Protein AF-Q68CL5-1-F1 (afdb_monomer)

Nearest PDB structures (foldseek):
  4bbk-assembly1_A  TM=2.703E-01  e=3.578E+00  Mus musculus
  7lbm-assembly1_z  TM=4.357E-01  e=8.482E+00  Homo sapiens
  4f7h-assembly1_A  TM=2.436E-01  e=2.974E+00  Homo sapiens

Structure (mmCIF, N/CA/C/O backbone):
data_AF-Q68CL5-1-F1
#
_entry.id   AF-Q68CL5-1-F1
#
loop_
_atom_site.group_PDB
_atom_site.id
_atom_site.type_symbol
_atom_site.label_atom_id
_atom_site.label_alt_id
_atom_site.label_comp_id
_atom_site.label_asym_id
_atom_site.label_entity_id
_atom_site.label_seq_id
_atom_site.pdbx_PDB_ins_code
_atom_site.Cartn_x
_atom_site.Cartn_y
_atom_site.Cartn_z
_atom_site.occupancy
_atom_site.B_iso_or_equiv
_atom_site.auth_seq_id
_atom_site.auth_comp_id
_atom_site.auth_asym_id
_atom_site.auth_atom_id
_atom_site.pdbx_PDB_model_num
ATOM 1 N N . MET A 1 1 ? -7.973 28.795 -43.820 1.00 38.97 1 MET A N 1
ATOM 2 C CA . MET A 1 1 ? -7.456 27.816 -44.788 1.00 38.97 1 MET A CA 1
ATOM 3 C C . MET A 1 1 ? -7.014 26.649 -43.927 1.00 38.97 1 MET A C 1
ATOM 5 O O . MET A 1 1 ? -5.960 26.734 -43.318 1.00 38.97 1 MET A O 1
ATOM 9 N N . GLU A 1 2 ? -7.985 25.859 -43.457 1.00 31.27 2 GLU A N 1
ATOM 10 C CA . GLU A 1 2 ? -8.413 24.623 -44.151 1.00 31.27 2 GLU A CA 1
ATOM 11 C C . GLU A 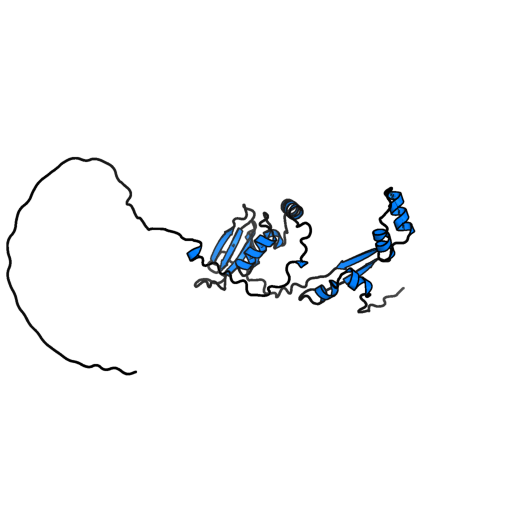1 2 ? -7.190 23.699 -44.201 1.00 31.27 2 GLU A C 1
ATOM 13 O O . GLU A 1 2 ? -6.219 24.010 -44.874 1.00 31.27 2 GLU A O 1
ATOM 18 N N . GLU A 1 3 ? -7.093 22.690 -43.340 1.00 38.34 3 GLU A N 1
ATOM 19 C CA . GLU A 1 3 ? -7.752 21.413 -43.606 1.00 38.34 3 GLU A CA 1
ATOM 20 C C . GLU A 1 3 ? -7.882 20.572 -42.321 1.00 38.34 3 GLU A C 1
ATOM 22 O O . GLU A 1 3 ? -6.905 20.255 -41.644 1.00 38.34 3 GLU A O 1
ATOM 27 N N . GLU A 1 4 ? -9.131 20.245 -41.998 1.00 31.45 4 GLU A N 1
ATOM 28 C CA . GLU A 1 4 ? -9.571 19.137 -41.151 1.00 31.45 4 GLU A CA 1
ATOM 29 C C . GLU A 1 4 ? -9.490 17.867 -42.011 1.00 31.45 4 GLU A C 1
ATOM 31 O O . GLU A 1 4 ? -10.129 17.836 -43.063 1.00 31.45 4 GLU A O 1
ATOM 36 N N . ALA A 1 5 ? -8.729 16.843 -41.610 1.00 35.88 5 ALA A N 1
ATOM 37 C CA . ALA A 1 5 ? -8.893 15.499 -42.166 1.00 35.88 5 ALA A CA 1
ATOM 38 C C . ALA A 1 5 ? -8.237 14.399 -41.309 1.00 35.88 5 ALA A C 1
ATOM 40 O O . ALA A 1 5 ? -7.029 14.172 -41.344 1.00 35.88 5 ALA A O 1
ATOM 41 N N . SER A 1 6 ? -9.110 13.597 -40.695 1.00 33.50 6 SER A N 1
ATOM 42 C CA . SER A 1 6 ? -9.029 12.128 -40.605 1.00 33.50 6 SER A CA 1
ATOM 43 C C . SER A 1 6 ? -8.166 11.460 -39.510 1.00 33.50 6 SER A C 1
ATOM 45 O O . SER A 1 6 ? -6.975 11.216 -39.658 1.00 33.50 6 SER A O 1
ATOM 47 N N . SER A 1 7 ? -8.843 10.979 -38.456 1.00 34.09 7 SER A N 1
ATOM 48 C CA . SER A 1 7 ? -8.666 9.576 -38.006 1.00 34.09 7 SER A CA 1
ATOM 49 C C . SER A 1 7 ? -9.160 8.646 -39.131 1.00 34.09 7 SER A C 1
ATOM 51 O O . SER A 1 7 ? -10.105 9.067 -39.805 1.00 34.09 7 SER A O 1
ATOM 53 N N . PRO A 1 8 ? -8.635 7.417 -39.371 1.00 36.00 8 PRO A N 1
ATOM 54 C CA . PRO A 1 8 ? -8.528 6.335 -38.372 1.00 36.00 8 PRO A CA 1
ATOM 55 C C . PRO A 1 8 ? -7.368 5.320 -38.606 1.00 36.00 8 PRO A C 1
ATOM 57 O O . PRO A 1 8 ? -6.634 5.397 -39.584 1.00 36.00 8 PRO A O 1
ATOM 60 N N . GLY A 1 9 ? -7.226 4.310 -37.738 1.00 31.66 9 GLY A N 1
ATOM 61 C CA . GLY A 1 9 ? -6.371 3.133 -37.993 1.00 31.66 9 GLY A CA 1
ATOM 62 C C . GLY A 1 9 ? -5.826 2.527 -36.701 1.00 31.66 9 GLY A C 1
ATOM 63 O O . GLY A 1 9 ? -4.726 2.846 -36.278 1.00 31.66 9 GLY A O 1
ATOM 64 N N . LEU A 1 10 ? -6.635 1.814 -35.919 1.00 32.47 10 LEU A N 1
ATOM 65 C CA . LEU A 1 10 ? -6.815 0.362 -36.048 1.00 32.47 10 LEU A CA 1
ATOM 66 C C . LEU A 1 10 ? -5.482 -0.406 -36.188 1.00 32.47 10 LEU A C 1
ATOM 68 O O . LEU A 1 10 ? -4.896 -0.463 -37.262 1.00 32.47 10 LEU A O 1
ATOM 72 N N . GLY A 1 11 ? -5.066 -1.040 -35.089 1.00 31.02 11 GLY A N 1
ATOM 73 C CA . GLY A 1 11 ? -4.387 -2.337 -35.085 1.00 31.02 11 GLY A CA 1
ATOM 74 C C . GLY A 1 11 ? -3.104 -2.470 -35.902 1.00 31.02 11 GLY A C 1
ATOM 75 O O . GLY A 1 11 ? -3.115 -3.044 -36.985 1.00 31.02 11 GLY A O 1
ATOM 76 N N . CYS A 1 12 ? -1.971 -2.075 -35.328 1.00 35.47 12 CYS A N 1
ATOM 77 C CA . CYS A 1 12 ? -0.697 -2.713 -35.658 1.00 35.47 12 CYS A CA 1
ATOM 78 C C . CYS A 1 12 ? 0.276 -2.540 -34.487 1.00 35.47 12 CYS A C 1
ATOM 80 O O . CYS A 1 12 ? 1.209 -1.739 -34.550 1.00 35.47 12 CYS A O 1
ATOM 82 N N . SER A 1 13 ? 0.049 -3.265 -33.386 1.00 49.34 13 SER A N 1
ATOM 83 C CA . SER A 1 13 ? 1.115 -3.500 -32.411 1.00 49.34 13 SER A CA 1
ATOM 84 C C . SER A 1 13 ? 2.229 -4.243 -33.147 1.00 49.34 13 SER A C 1
ATOM 86 O O . SER A 1 13 ? 2.117 -5.421 -33.489 1.00 49.34 13 SER A O 1
ATOM 88 N N . LYS A 1 14 ? 3.299 -3.518 -33.489 1.00 60.81 14 LYS A N 1
ATOM 89 C CA . LYS A 1 14 ? 4.432 -4.096 -34.207 1.00 60.81 14 LYS A CA 1
ATOM 90 C C . LYS A 1 14 ? 5.001 -5.239 -33.357 1.00 60.81 14 LYS A C 1
ATOM 92 O O . LYS A 1 14 ? 5.215 -5.059 -32.155 1.00 60.81 14 LYS A O 1
ATOM 97 N N . PRO A 1 15 ? 5.317 -6.399 -33.955 1.00 65.50 15 PRO A N 1
ATOM 98 C CA . PRO A 1 15 ? 5.642 -7.638 -33.235 1.00 65.50 15 PRO A CA 1
ATOM 99 C C . PRO A 1 15 ? 6.845 -7.520 -32.289 1.00 65.50 15 PRO A C 1
ATOM 101 O O . PRO A 1 15 ? 7.030 -8.353 -31.405 1.00 65.50 15 PRO A O 1
ATOM 104 N N . HIS A 1 16 ? 7.686 -6.500 -32.4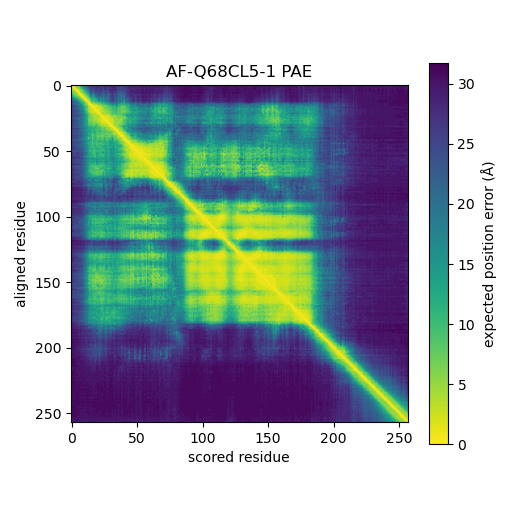66 1.00 70.81 16 HIS A N 1
ATOM 105 C CA . HIS A 1 16 ? 8.802 -6.230 -31.571 1.00 70.81 16 HIS A CA 1
ATOM 106 C C . HIS A 1 16 ? 8.347 -5.723 -30.196 1.00 70.81 16 HIS A C 1
ATOM 108 O O . HIS A 1 16 ? 8.869 -6.164 -29.175 1.00 70.81 16 HIS A O 1
ATOM 114 N N . LEU A 1 17 ? 7.350 -4.838 -30.152 1.00 73.19 17 LEU A N 1
ATOM 115 C CA . LEU A 1 17 ? 6.882 -4.250 -28.903 1.00 73.19 17 LEU A CA 1
ATOM 116 C C . LEU A 1 17 ? 6.108 -5.264 -28.060 1.00 73.19 17 LEU A C 1
ATOM 118 O O . LEU A 1 17 ? 6.271 -5.298 -26.845 1.00 73.19 17 LEU A O 1
ATOM 122 N N . GLU A 1 18 ? 5.332 -6.145 -28.692 1.00 74.44 18 GLU A N 1
ATOM 123 C CA . GLU A 1 18 ? 4.670 -7.246 -27.981 1.00 74.44 18 GLU A CA 1
ATOM 124 C C . GLU A 1 18 ? 5.691 -8.179 -27.317 1.00 74.44 18 GLU A C 1
ATOM 126 O O . GLU A 1 18 ? 5.481 -8.617 -26.187 1.00 74.44 18 GLU A O 1
ATOM 131 N N . LYS A 1 19 ? 6.831 -8.427 -27.978 1.00 79.81 19 LYS A N 1
ATOM 132 C CA . LYS A 1 19 ? 7.944 -9.189 -27.394 1.00 79.81 19 LYS A CA 1
ATOM 133 C C . LYS A 1 19 ? 8.625 -8.434 -26.254 1.00 79.81 19 LYS A C 1
ATOM 135 O O . LYS A 1 19 ? 8.884 -9.036 -25.220 1.00 79.81 19 LYS A O 1
ATOM 140 N N . LEU A 1 20 ? 8.887 -7.134 -26.420 1.00 79.62 20 LEU A N 1
ATOM 141 C CA . LEU A 1 20 ? 9.491 -6.298 -25.373 1.00 79.62 20 LEU A CA 1
ATOM 142 C C . LEU A 1 20 ? 8.609 -6.193 -24.128 1.00 79.62 20 LEU A C 1
ATOM 144 O O . LEU A 1 20 ? 9.102 -6.228 -23.007 1.00 79.62 20 LEU A O 1
ATOM 148 N N . THR A 1 21 ? 7.305 -6.043 -24.334 1.00 83.25 21 THR A N 1
ATOM 149 C CA . THR A 1 21 ? 6.324 -5.860 -23.262 1.00 83.25 21 THR A CA 1
ATOM 150 C C . THR A 1 21 ? 5.760 -7.177 -22.733 1.00 83.25 21 THR A C 1
ATOM 152 O O . THR A 1 21 ? 4.881 -7.157 -21.874 1.00 83.25 21 THR A O 1
ATOM 155 N N . LEU A 1 22 ? 6.251 -8.317 -23.236 1.00 84.25 22 LEU A N 1
ATOM 156 C CA . LEU A 1 22 ? 5.801 -9.664 -22.871 1.00 84.25 22 LEU A CA 1
ATOM 157 C C . LEU A 1 22 ? 4.271 -9.834 -22.960 1.00 84.25 22 LEU A C 1
ATOM 159 O O . LEU A 1 22 ? 3.668 -10.558 -22.173 1.00 84.25 22 LEU A O 1
ATOM 163 N N . GLY A 1 23 ? 3.635 -9.151 -23.916 1.00 83.69 23 GLY A N 1
ATOM 164 C CA . GLY A 1 23 ? 2.189 -9.217 -24.134 1.00 83.69 23 GLY A CA 1
ATOM 165 C C . GLY A 1 23 ? 1.328 -8.480 -23.102 1.00 83.69 23 GLY A C 1
ATOM 166 O O . GLY A 1 23 ? 0.120 -8.713 -23.082 1.00 83.69 23 GLY A O 1
ATOM 167 N N . ILE A 1 24 ? 1.892 -7.578 -22.282 1.00 86.06 24 ILE A N 1
ATOM 168 C CA . ILE A 1 24 ? 1.131 -6.802 -21.277 1.00 86.06 24 ILE A CA 1
ATOM 169 C C . ILE A 1 24 ? -0.098 -6.104 -21.873 1.00 86.06 24 ILE A C 1
ATOM 171 O O . ILE A 1 24 ? -1.124 -5.971 -21.218 1.00 86.06 24 ILE A O 1
ATOM 175 N N . THR A 1 25 ? -0.008 -5.697 -23.136 1.00 84.81 25 THR A N 1
ATOM 176 C CA . THR A 1 25 ? -1.062 -5.009 -23.882 1.00 84.81 25 THR A CA 1
ATOM 177 C C . THR A 1 25 ? -2.288 -5.886 -24.023 1.00 84.81 25 THR A C 1
ATOM 179 O O . THR A 1 25 ? -3.386 -5.465 -23.690 1.00 84.81 25 THR A O 1
ATOM 182 N N . ARG A 1 26 ? -2.075 -7.148 -24.400 1.00 84.75 26 ARG A N 1
ATOM 183 C CA . ARG A 1 26 ? -3.128 -8.150 -24.545 1.00 84.75 26 ARG A CA 1
ATOM 184 C C . ARG A 1 26 ? -3.760 -8.470 -23.197 1.00 84.75 26 ARG A C 1
ATOM 186 O O . ARG A 1 26 ? -4.972 -8.622 -23.119 1.00 84.75 26 ARG A O 1
ATOM 193 N N . ILE A 1 27 ? -2.951 -8.529 -22.135 1.00 86.94 27 ILE A N 1
ATOM 194 C CA . ILE A 1 27 ? -3.446 -8.743 -20.767 1.00 86.94 27 ILE A CA 1
ATOM 195 C C . ILE A 1 27 ? -4.360 -7.580 -20.355 1.00 86.94 27 ILE A C 1
ATOM 197 O O . ILE A 1 27 ? -5.478 -7.815 -19.896 1.00 86.94 27 ILE A O 1
ATOM 201 N N . LEU A 1 28 ? -3.925 -6.336 -20.575 1.00 86.50 28 LEU A N 1
ATOM 202 C CA . LEU A 1 28 ? -4.712 -5.139 -20.268 1.00 86.50 28 LEU A CA 1
ATOM 203 C C . LEU A 1 28 ? -5.999 -5.075 -21.096 1.00 86.50 28 LEU A C 1
ATOM 205 O O . LEU A 1 28 ? -7.065 -4.898 -20.527 1.00 86.50 28 LEU A O 1
ATOM 209 N N . GLU A 1 29 ? -5.923 -5.289 -22.407 1.00 86.19 29 GLU A N 1
ATOM 210 C CA . GLU A 1 29 ? -7.089 -5.292 -23.302 1.00 86.19 29 GLU A CA 1
ATOM 211 C C . GLU A 1 29 ? -8.084 -6.417 -22.980 1.00 86.19 29 GLU A C 1
ATOM 213 O O . GLU A 1 29 ? -9.283 -6.260 -23.195 1.00 86.19 29 GLU A O 1
ATOM 218 N N . SER A 1 30 ? -7.609 -7.545 -22.437 1.00 87.31 30 SER A N 1
ATOM 219 C CA . SER A 1 30 ? -8.469 -8.645 -21.980 1.00 87.31 30 SER A CA 1
ATOM 220 C C . SER A 1 30 ? -9.100 -8.416 -20.601 1.00 87.31 30 SER A C 1
ATOM 222 O O . SER A 1 30 ? -10.012 -9.148 -20.216 1.00 87.31 30 SER A O 1
ATOM 224 N N . SER A 1 31 ? -8.621 -7.426 -19.842 1.00 85.19 31 SER A N 1
ATOM 225 C CA . SER A 1 31 ? -9.058 -7.186 -18.465 1.00 85.19 31 SER A CA 1
ATOM 226 C C . SER A 1 31 ? -10.394 -6.425 -18.433 1.00 85.19 31 SER A C 1
ATOM 228 O O . SER A 1 31 ? -10.485 -5.333 -18.999 1.00 85.19 31 SER A O 1
ATOM 230 N N . PRO A 1 32 ? -11.434 -6.932 -17.740 1.00 82.56 32 PRO A N 1
ATOM 231 C CA . PRO A 1 32 ? -12.712 -6.233 -17.610 1.00 82.56 32 PRO A CA 1
ATOM 232 C C . PRO A 1 32 ? -12.548 -4.822 -17.029 1.00 82.56 32 PRO A C 1
ATOM 234 O O . PRO A 1 32 ? -11.841 -4.625 -16.042 1.00 82.56 32 PRO A O 1
ATOM 237 N N . GLY A 1 33 ? -13.203 -3.836 -17.644 1.00 79.75 33 GLY A N 1
ATOM 238 C CA . GLY A 1 33 ? -13.155 -2.431 -17.228 1.00 79.75 33 GLY A CA 1
ATOM 239 C C . GLY A 1 33 ? -11.933 -1.657 -17.727 1.00 79.75 33 GLY A C 1
ATOM 240 O O . GL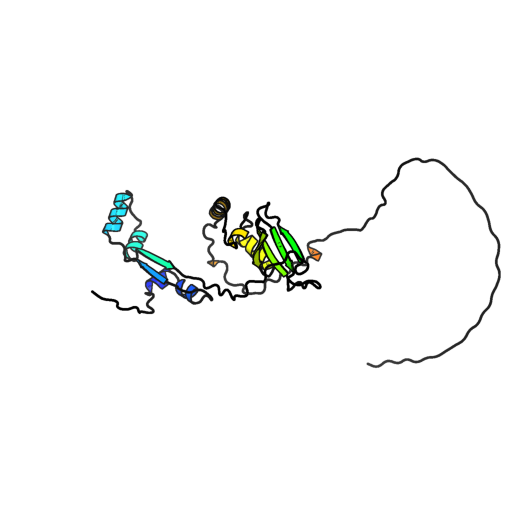Y A 1 33 ? -11.962 -0.432 -17.713 1.00 79.75 33 GLY A O 1
ATOM 241 N N . VAL A 1 34 ? -10.875 -2.304 -18.222 1.00 85.50 34 VAL A N 1
ATOM 242 C CA . VAL A 1 34 ? -9.764 -1.577 -18.849 1.00 85.50 34 VAL A CA 1
ATOM 243 C C . VAL A 1 34 ? -10.210 -1.046 -20.216 1.00 85.50 34 VAL A C 1
ATOM 245 O O . VAL A 1 34 ? -10.811 -1.746 -21.023 1.00 85.50 34 VAL A O 1
ATOM 248 N N . THR A 1 35 ? -9.937 0.228 -20.465 1.00 85.38 35 THR A N 1
ATOM 249 C CA . THR A 1 35 ? -10.296 0.981 -21.671 1.00 85.38 35 THR A CA 1
ATOM 250 C C . THR A 1 35 ? -9.120 1.869 -22.073 1.00 85.38 35 THR A C 1
ATOM 252 O O . THR A 1 35 ? -8.178 2.039 -21.302 1.00 85.38 35 THR A O 1
ATOM 255 N N . GLU A 1 36 ? -9.144 2.428 -23.285 1.00 87.06 36 GLU A N 1
ATOM 256 C CA . GLU A 1 36 ? -8.138 3.404 -23.744 1.00 87.06 36 GLU A CA 1
ATOM 257 C C . GLU A 1 36 ? -6.683 2.916 -23.613 1.00 87.06 36 GLU A C 1
ATOM 259 O O . GLU A 1 36 ? -5.788 3.679 -23.253 1.00 87.06 36 GLU A O 1
ATOM 264 N N . VAL A 1 37 ? -6.429 1.632 -23.892 1.00 88.38 37 VAL A N 1
ATOM 265 C CA . VAL A 1 37 ? -5.059 1.111 -23.937 1.00 88.38 37 VAL A CA 1
ATOM 266 C C . VAL A 1 37 ? -4.359 1.723 -25.147 1.00 88.38 37 VAL A C 1
ATOM 268 O O . VAL A 1 37 ? -4.675 1.413 -26.294 1.00 88.38 37 VAL A O 1
ATOM 271 N N . THR A 1 38 ? -3.409 2.616 -24.897 1.00 88.19 38 THR A N 1
ATOM 272 C CA . THR A 1 38 ? -2.641 3.292 -25.942 1.00 88.19 38 THR A CA 1
ATOM 273 C C . THR A 1 38 ? -1.159 3.127 -25.689 1.00 88.19 38 THR A C 1
ATOM 275 O O . THR A 1 38 ? -0.683 3.339 -24.571 1.00 88.19 38 THR A O 1
ATOM 278 N N . ILE A 1 39 ? -0.414 2.813 -26.747 1.00 86.56 39 ILE A N 1
ATOM 279 C CA . ILE A 1 39 ? 1.042 2.784 -26.696 1.00 86.56 39 ILE A CA 1
ATOM 280 C C . ILE A 1 39 ? 1.629 3.672 -27.773 1.00 86.56 39 ILE A C 1
ATOM 282 O O . ILE A 1 39 ? 1.338 3.528 -28.957 1.00 86.56 39 ILE A O 1
ATOM 286 N N . ILE A 1 40 ? 2.504 4.565 -27.337 1.00 87.25 40 ILE A N 1
ATOM 287 C CA . ILE A 1 40 ? 3.231 5.500 -28.174 1.00 87.25 40 ILE A CA 1
ATOM 288 C C . ILE A 1 40 ? 4.691 5.054 -28.190 1.00 87.25 40 ILE A C 1
ATOM 290 O O . ILE A 1 40 ? 5.435 5.252 -27.225 1.00 87.25 40 ILE A O 1
ATOM 294 N N . GLU A 1 41 ? 5.101 4.421 -29.285 1.00 84.50 41 GLU A N 1
ATOM 295 C CA . GLU A 1 41 ? 6.505 4.104 -29.550 1.00 84.50 41 GLU A CA 1
ATOM 296 C C . GLU A 1 41 ? 7.295 5.401 -29.762 1.00 84.50 41 GLU A C 1
ATOM 298 O O . GLU A 1 41 ? 6.858 6.295 -30.490 1.00 84.50 41 GLU A O 1
ATOM 303 N N . LYS A 1 42 ? 8.480 5.507 -29.152 1.00 88.44 42 LYS A N 1
ATOM 304 C CA . LYS A 1 42 ? 9.410 6.595 -29.462 1.00 88.44 42 LYS A CA 1
ATOM 305 C C . LYS A 1 42 ? 10.363 6.144 -30.570 1.00 88.44 42 LYS A C 1
ATOM 307 O O . LYS A 1 42 ? 10.831 5.002 -30.524 1.00 88.44 42 LYS A O 1
ATOM 312 N N . PRO A 1 43 ? 10.689 7.016 -31.542 1.00 87.94 43 PRO A N 1
ATOM 313 C CA . PRO A 1 43 ? 11.643 6.676 -32.590 1.00 87.94 43 PRO A CA 1
ATOM 314 C C . PRO A 1 43 ? 12.997 6.292 -31.974 1.00 87.94 43 PRO A C 1
ATOM 316 O O . PRO A 1 43 ? 13.332 6.804 -30.900 1.00 87.94 43 PRO A O 1
ATOM 319 N N . PRO A 1 44 ? 13.776 5.406 -32.617 1.00 91.81 44 PRO A N 1
ATOM 320 C CA . PRO A 1 44 ? 15.100 5.044 -32.132 1.00 91.81 44 PRO A CA 1
ATOM 321 C C . PRO A 1 44 ? 15.986 6.275 -31.919 1.00 91.81 44 PRO A C 1
ATOM 323 O O . PRO A 1 44 ? 15.889 7.261 -32.651 1.00 91.81 44 PRO A O 1
ATOM 326 N N . ALA A 1 45 ? 16.846 6.230 -30.906 1.00 92.06 45 ALA A N 1
ATOM 327 C CA . ALA A 1 45 ? 17.792 7.302 -30.652 1.00 92.06 45 ALA A CA 1
ATOM 328 C C . ALA A 1 45 ? 18.828 7.364 -31.781 1.00 92.06 45 ALA A C 1
ATOM 330 O O . ALA A 1 45 ? 19.401 6.349 -32.175 1.00 92.06 45 ALA A O 1
ATOM 331 N N . GLU A 1 46 ? 19.115 8.566 -32.273 1.00 94.25 46 GLU A N 1
ATOM 332 C CA . GLU A 1 46 ? 20.207 8.753 -33.221 1.00 94.25 46 GLU A CA 1
ATOM 333 C C . GLU A 1 46 ? 21.561 8.533 -32.534 1.00 94.25 46 GLU A C 1
ATOM 335 O O . GLU A 1 46 ? 21.747 8.865 -31.361 1.00 94.25 46 GLU A O 1
ATOM 340 N N . ARG A 1 47 ? 22.548 8.012 -33.274 1.00 93.94 47 ARG A N 1
ATOM 341 C CA . ARG A 1 47 ? 23.889 7.716 -32.730 1.00 93.94 47 ARG A CA 1
ATOM 342 C C . ARG A 1 47 ? 24.515 8.930 -32.045 1.00 93.94 47 ARG A C 1
ATOM 344 O O . ARG A 1 47 ? 25.112 8.792 -30.982 1.00 93.94 47 ARG A O 1
ATOM 351 N N . HIS A 1 48 ? 24.324 10.120 -32.613 1.00 95.31 48 HIS A N 1
ATOM 352 C CA . HIS A 1 48 ? 24.859 11.351 -32.044 1.00 95.31 48 HIS A CA 1
ATOM 353 C C . HIS A 1 48 ? 24.213 11.710 -30.696 1.00 95.31 48 HIS A C 1
ATOM 355 O O . HIS A 1 48 ? 24.867 12.350 -29.878 1.00 95.31 48 HIS A O 1
ATOM 361 N N . MET A 1 49 ? 22.958 11.315 -30.439 1.00 94.62 49 MET A N 1
ATOM 362 C CA . MET A 1 49 ? 22.278 11.570 -29.162 1.00 94.62 49 MET A CA 1
ATOM 363 C C . MET A 1 49 ? 22.921 10.755 -28.045 1.00 94.62 49 MET A C 1
ATOM 365 O O . MET A 1 49 ? 23.159 11.279 -26.958 1.00 94.62 49 MET A O 1
ATOM 369 N N . ILE A 1 50 ? 23.264 9.500 -28.345 1.00 93.88 50 ILE A N 1
ATOM 370 C CA . ILE A 1 50 ? 24.003 8.620 -27.438 1.00 93.88 50 ILE A CA 1
ATOM 371 C C . ILE A 1 50 ? 25.398 9.195 -27.185 1.00 93.88 50 ILE A C 1
ATOM 373 O O . ILE A 1 50 ? 25.753 9.418 -26.032 1.00 93.88 50 ILE A O 1
ATOM 377 N N . SER A 1 51 ? 26.149 9.541 -28.237 1.00 94.00 51 SER A N 1
ATOM 378 C CA . SER A 1 51 ? 27.488 10.133 -28.084 1.00 94.00 51 SER A CA 1
ATOM 379 C C . SER A 1 51 ? 27.464 11.460 -27.316 1.00 94.00 51 SER A C 1
ATOM 381 O O . SER A 1 51 ? 28.322 11.704 -26.472 1.00 94.00 51 SER A O 1
ATOM 383 N N . SER A 1 52 ? 26.453 12.303 -27.553 1.00 95.38 52 SER A N 1
ATOM 384 C CA . SER A 1 52 ? 26.263 13.561 -26.817 1.00 95.38 52 SER A CA 1
ATOM 385 C C . SER A 1 52 ? 25.980 13.304 -25.336 1.00 95.38 52 SER A C 1
ATOM 387 O O . SER A 1 52 ? 26.469 14.038 -24.477 1.00 95.38 52 SER A O 1
ATOM 389 N N . TRP A 1 53 ? 25.203 12.263 -25.018 1.00 95.12 53 TRP A N 1
ATOM 390 C CA . TRP A 1 53 ? 24.937 11.855 -23.641 1.00 95.12 53 TRP A CA 1
ATOM 391 C C . TRP A 1 53 ? 26.198 11.310 -22.957 1.00 95.12 53 TRP A C 1
ATOM 393 O O . TRP A 1 53 ? 26.491 11.718 -21.834 1.00 95.12 53 TRP A O 1
ATOM 403 N N . GLU A 1 54 ? 26.974 10.460 -23.632 1.00 96.50 54 GLU A N 1
ATOM 404 C CA . GLU A 1 54 ? 28.241 9.917 -23.116 1.00 96.50 54 GLU A CA 1
ATOM 405 C C . GLU A 1 54 ? 29.251 11.035 -22.824 1.00 96.50 54 GLU A C 1
ATOM 407 O O . GLU A 1 54 ? 29.813 11.108 -21.730 1.00 96.50 54 GLU A O 1
ATOM 412 N N . GLN A 1 55 ? 29.410 11.975 -23.763 1.00 95.81 55 GLN A N 1
ATOM 413 C CA . GLN A 1 55 ? 30.292 13.131 -23.601 1.00 95.81 55 GLN A CA 1
ATOM 414 C C . GLN A 1 55 ? 29.840 14.034 -22.447 1.00 95.81 55 GLN A C 1
ATOM 416 O O . GLN A 1 55 ? 30.662 14.475 -21.646 1.00 95.81 55 GLN A O 1
ATOM 421 N N . LYS A 1 56 ? 28.532 14.294 -22.337 1.00 96.62 56 LYS A N 1
ATOM 422 C CA . LYS A 1 56 ? 27.969 15.141 -21.278 1.00 96.62 56 LYS A CA 1
ATOM 423 C C . LYS A 1 56 ? 28.157 14.540 -19.883 1.00 96.62 56 LYS A C 1
ATOM 425 O O . LYS A 1 56 ? 28.365 15.291 -18.934 1.00 96.62 56 LYS A O 1
ATOM 430 N N . ASN A 1 57 ? 28.058 13.218 -19.751 1.00 94.62 57 ASN A N 1
ATOM 431 C CA . ASN A 1 57 ? 28.157 12.522 -18.463 1.00 94.62 57 ASN A CA 1
ATOM 432 C C . ASN A 1 57 ? 29.561 11.960 -18.182 1.00 94.62 57 ASN A C 1
ATOM 434 O O . ASN A 1 57 ? 29.774 11.368 -17.126 1.00 94.62 57 ASN A O 1
ATOM 438 N N . ASN A 1 58 ? 30.512 12.161 -19.102 1.00 93.75 58 ASN A N 1
ATOM 439 C CA . ASN A 1 58 ? 31.885 11.662 -19.026 1.00 93.75 58 ASN A CA 1
ATOM 440 C C . ASN A 1 58 ? 31.958 10.152 -18.715 1.00 93.75 58 ASN A C 1
ATOM 442 O O . ASN A 1 58 ? 32.772 9.702 -17.905 1.00 93.75 58 ASN A O 1
ATOM 446 N N . CYS A 1 59 ? 31.068 9.370 -19.332 1.00 93.75 59 CYS A N 1
ATOM 447 C CA . CYS A 1 59 ? 31.000 7.921 -19.180 1.00 93.75 59 CYS A CA 1
ATOM 448 C C . CYS A 1 59 ? 30.593 7.255 -20.498 1.00 93.75 59 CYS A C 1
ATOM 450 O O . CYS A 1 59 ? 29.961 7.873 -21.351 1.00 93.75 59 CYS A O 1
ATOM 452 N N . VAL A 1 60 ? 30.963 5.985 -20.664 1.00 93.50 60 VAL A N 1
ATOM 453 C CA . VAL A 1 60 ? 30.580 5.183 -21.832 1.00 93.50 60 VAL A CA 1
ATOM 454 C C . VAL A 1 60 ? 29.350 4.369 -21.467 1.00 93.50 60 VAL A C 1
ATOM 456 O O . VAL A 1 60 ? 29.341 3.662 -20.456 1.00 93.50 60 VAL A O 1
ATOM 459 N N . MET A 1 61 ? 28.308 4.471 -22.285 1.00 92.25 61 MET A N 1
ATOM 460 C CA . MET A 1 61 ? 27.093 3.696 -22.112 1.00 92.25 61 MET A CA 1
ATOM 461 C C . MET A 1 61 ? 27.385 2.227 -22.466 1.00 92.25 61 MET A C 1
ATOM 463 O O . MET A 1 61 ? 28.001 1.961 -23.506 1.00 92.25 61 MET A O 1
ATOM 467 N N . PRO A 1 62 ? 26.950 1.264 -21.632 1.00 94.25 62 PRO A N 1
ATOM 468 C CA . PRO A 1 62 ? 27.046 -0.155 -21.953 1.00 94.25 62 PRO A CA 1
ATOM 469 C C . PRO A 1 62 ? 26.455 -0.474 -23.334 1.00 94.25 62 PRO A C 1
ATOM 471 O O . PRO A 1 62 ? 25.469 0.128 -23.762 1.00 94.25 62 PRO A O 1
ATOM 474 N N . GLU A 1 63 ? 27.091 -1.389 -24.065 1.00 92.69 63 GLU A N 1
ATOM 475 C CA . GLU A 1 63 ? 26.760 -1.662 -25.470 1.00 92.69 63 GLU A CA 1
ATOM 476 C C . GLU A 1 63 ? 25.325 -2.174 -25.654 1.00 92.69 63 GLU A C 1
ATOM 478 O O . GLU A 1 63 ? 24.645 -1.811 -26.608 1.00 92.69 63 GLU A O 1
ATOM 483 N N . ASP A 1 64 ? 24.835 -2.968 -24.709 1.00 93.62 64 ASP A N 1
ATOM 484 C CA . ASP A 1 64 ? 23.452 -3.435 -24.637 1.00 93.62 64 ASP A CA 1
ATOM 485 C C . ASP A 1 64 ? 22.452 -2.279 -24.484 1.00 93.62 64 ASP A C 1
ATOM 487 O O . ASP A 1 64 ? 21.446 -2.240 -25.193 1.00 93.62 64 ASP A O 1
ATOM 491 N N . VAL A 1 65 ? 22.757 -1.294 -23.636 1.00 92.56 65 VAL A N 1
ATOM 492 C CA . VAL A 1 65 ? 21.922 -0.099 -23.451 1.00 92.56 65 VAL A CA 1
ATOM 493 C C . VAL A 1 65 ? 21.951 0.783 -24.702 1.00 92.56 65 VAL A C 1
ATOM 495 O O . VAL A 1 65 ? 20.900 1.249 -25.146 1.00 92.56 65 VAL A O 1
ATOM 498 N N . LYS A 1 66 ? 23.118 0.960 -25.338 1.00 93.38 66 LYS A N 1
ATOM 499 C CA . LYS A 1 66 ? 23.208 1.672 -26.626 1.00 93.38 66 LYS A CA 1
ATOM 500 C C . LYS A 1 66 ? 22.375 0.977 -27.693 1.00 93.38 66 LYS A C 1
ATOM 502 O O . LYS A 1 66 ? 21.583 1.634 -28.360 1.00 93.38 66 LYS A O 1
ATOM 507 N N . ASN A 1 67 ? 22.505 -0.342 -27.819 1.00 92.19 67 ASN A N 1
ATOM 508 C CA . ASN A 1 67 ? 21.724 -1.135 -28.765 1.00 92.19 67 ASN A CA 1
ATOM 509 C C . ASN A 1 67 ? 20.224 -1.046 -28.486 1.00 92.19 67 ASN A C 1
ATOM 511 O O . ASN A 1 67 ? 19.451 -0.925 -29.433 1.00 92.19 67 ASN A O 1
ATOM 515 N N . PHE A 1 68 ? 19.814 -1.030 -27.214 1.00 90.81 68 PHE A N 1
ATOM 516 C CA . PHE A 1 68 ? 18.423 -0.790 -26.843 1.00 90.81 68 PHE A CA 1
ATOM 517 C C . PHE A 1 68 ? 17.941 0.564 -27.369 1.00 90.81 68 PHE A C 1
ATOM 519 O O . PHE A 1 68 ? 16.964 0.595 -28.107 1.00 90.81 68 PHE A O 1
ATOM 526 N N . TYR A 1 69 ? 18.652 1.663 -27.096 1.00 91.50 69 TYR A N 1
ATOM 527 C CA . TYR A 1 69 ? 18.255 2.995 -27.569 1.00 91.50 69 TYR A CA 1
ATOM 528 C C . TYR A 1 69 ? 18.308 3.145 -29.096 1.00 91.50 69 TYR A C 1
ATOM 530 O O . TYR A 1 69 ? 17.426 3.784 -29.670 1.00 91.50 69 TYR A O 1
ATOM 538 N N . LEU A 1 70 ? 19.290 2.526 -29.760 1.00 90.75 70 LEU A N 1
ATOM 539 C CA . LEU A 1 70 ? 19.397 2.465 -31.225 1.00 90.75 70 LEU A CA 1
ATOM 540 C C . LEU A 1 70 ? 18.289 1.622 -31.873 1.00 90.75 70 LEU A C 1
ATOM 542 O O . LEU A 1 70 ? 18.037 1.766 -33.067 1.00 90.75 70 LEU A O 1
ATOM 546 N N . MET A 1 71 ? 17.647 0.740 -31.107 1.00 87.19 71 MET A N 1
ATOM 547 C CA . MET A 1 71 ? 16.515 -0.078 -31.541 1.00 87.19 71 MET A CA 1
ATOM 548 C C . MET A 1 71 ? 15.172 0.580 -31.201 1.00 87.19 71 MET A C 1
ATOM 550 O O . MET A 1 71 ? 14.247 0.542 -32.008 1.00 87.19 71 MET A O 1
ATOM 554 N N . THR A 1 72 ? 15.054 1.185 -30.018 1.00 86.69 72 THR A N 1
ATOM 555 C CA . THR A 1 72 ? 13.857 1.865 -29.515 1.00 86.69 72 THR A CA 1
ATOM 556 C C . THR A 1 72 ? 14.241 2.855 -28.414 1.00 86.69 72 THR A C 1
ATOM 558 O O . THR A 1 72 ? 14.865 2.496 -27.421 1.00 86.69 72 THR A O 1
ATOM 561 N N . ASN A 1 73 ? 13.788 4.107 -28.495 1.00 88.44 73 ASN A N 1
ATOM 562 C CA . ASN A 1 73 ? 13.987 5.074 -27.404 1.00 88.44 73 ASN A CA 1
ATOM 563 C C . ASN A 1 73 ? 12.924 4.922 -26.292 1.00 88.44 73 ASN A C 1
ATOM 565 O O . ASN A 1 73 ? 12.401 5.899 -25.751 1.00 88.44 73 ASN A O 1
ATOM 569 N N . GLY A 1 74 ? 12.554 3.673 -25.995 1.00 85.50 74 GLY A N 1
ATOM 570 C CA . GLY A 1 74 ? 11.417 3.311 -25.151 1.00 85.50 74 GLY A CA 1
ATOM 571 C C . GLY A 1 74 ? 10.044 3.544 -25.798 1.00 85.50 74 GLY A C 1
ATOM 572 O O . GLY A 1 74 ? 9.918 3.803 -26.994 1.00 85.50 74 GLY A O 1
ATOM 573 N N . PHE A 1 75 ? 9.003 3.439 -24.977 1.00 87.81 75 PHE A N 1
ATOM 574 C CA . PHE A 1 75 ? 7.601 3.633 -25.345 1.00 87.81 75 PHE A CA 1
ATOM 575 C C . PHE A 1 75 ? 6.844 4.266 -24.170 1.00 87.81 75 PHE A C 1
ATOM 577 O O . PHE A 1 75 ? 7.306 4.234 -23.027 1.00 87.81 75 PHE A O 1
ATOM 584 N N . HIS A 1 76 ? 5.693 4.866 -24.445 1.00 85.75 76 HIS A N 1
ATOM 585 C CA . HIS A 1 76 ? 4.773 5.369 -23.432 1.00 85.75 76 HIS A CA 1
ATOM 586 C C . HIS A 1 76 ? 3.470 4.584 -23.524 1.00 85.75 76 HIS A C 1
ATOM 588 O O . HIS A 1 76 ? 2.842 4.596 -24.574 1.00 85.75 76 HIS A O 1
ATOM 594 N N . MET A 1 77 ? 3.092 3.885 -22.456 1.00 88.31 77 MET A N 1
ATOM 595 C CA . MET A 1 77 ? 1.852 3.115 -22.388 1.00 88.31 77 MET A CA 1
ATOM 596 C C . MET A 1 77 ? 0.920 3.741 -21.357 1.00 88.31 77 MET A C 1
ATOM 598 O O . MET A 1 77 ? 1.331 3.974 -20.220 1.00 88.31 77 MET A O 1
ATOM 602 N N . THR A 1 78 ? -0.322 3.978 -21.755 1.00 89.19 78 THR A N 1
ATOM 603 C CA . THR A 1 78 ? -1.402 4.479 -20.899 1.00 89.19 78 THR A CA 1
ATOM 604 C C . THR A 1 78 ? -2.637 3.614 -21.087 1.00 89.19 78 THR A C 1
ATOM 606 O O . THR A 1 78 ? -2.828 3.019 -22.145 1.00 89.19 78 THR A O 1
ATOM 609 N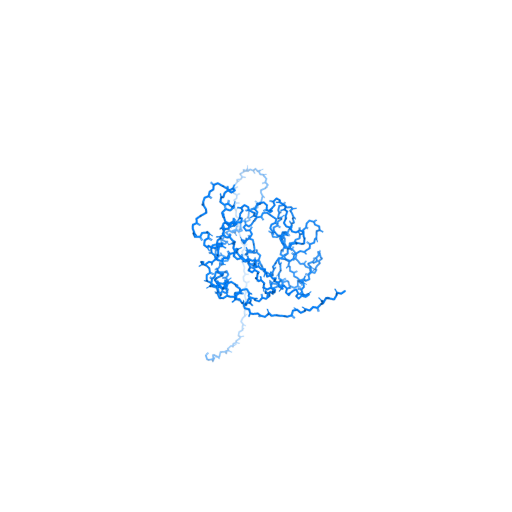 N . TRP A 1 79 ? -3.437 3.499 -20.035 1.00 90.00 79 TRP A N 1
ATOM 610 C CA . TRP A 1 79 ? -4.730 2.828 -20.039 1.00 90.00 79 TRP A CA 1
ATOM 611 C C . TRP A 1 79 ? -5.624 3.501 -18.999 1.00 90.00 79 TRP A C 1
ATOM 613 O O . TRP A 1 79 ? -5.135 4.040 -18.002 1.00 90.00 79 TRP A O 1
ATOM 623 N N . SER A 1 80 ? -6.925 3.435 -19.227 1.00 81.38 80 SER A N 1
ATOM 624 C CA . SER A 1 80 ? -7.966 3.910 -18.324 1.00 81.38 80 SER A CA 1
ATOM 625 C C . SER A 1 80 ? -8.715 2.708 -17.760 1.00 81.38 80 SER A C 1
ATOM 627 O O . SER A 1 80 ? -8.845 1.680 -18.416 1.00 81.38 80 SER A O 1
ATOM 629 N N . VAL A 1 81 ? -9.224 2.799 -16.535 1.00 79.62 81 VAL A N 1
ATOM 630 C CA . VAL A 1 81 ? -10.127 1.779 -15.985 1.00 79.62 81 VAL A CA 1
ATOM 631 C C . VAL A 1 81 ? -11.490 2.425 -15.825 1.00 79.62 81 VAL A C 1
ATOM 633 O O . VAL A 1 81 ? -11.668 3.315 -14.994 1.00 79.62 81 VAL A O 1
ATOM 636 N N . LYS A 1 82 ? -12.448 1.990 -16.639 1.00 75.69 82 LYS A N 1
ATOM 637 C CA . LYS A 1 82 ? -13.857 2.290 -16.465 1.00 75.69 82 LYS A CA 1
ATOM 638 C C . LYS A 1 82 ? -14.345 1.490 -15.268 1.00 75.69 82 LYS A C 1
ATOM 640 O O . LYS A 1 82 ? -14.685 0.314 -15.357 1.00 75.69 82 LYS A O 1
ATOM 645 N N . LEU A 1 83 ? -14.340 2.155 -14.126 1.00 68.94 83 LEU A N 1
ATOM 646 C CA . LEU A 1 83 ? -15.162 1.745 -13.009 1.00 68.94 83 LEU A CA 1
ATOM 647 C C . LEU A 1 83 ? -16.585 2.068 -13.452 1.00 68.94 83 LEU A C 1
ATOM 649 O O . LEU A 1 83 ? -16.960 3.241 -13.489 1.00 68.94 83 LEU A O 1
ATOM 653 N N . ASP A 1 84 ? -17.341 1.055 -13.879 1.00 60.12 84 ASP A N 1
ATOM 654 C CA . ASP A 1 84 ? -18.788 1.189 -13.969 1.00 60.12 84 ASP A CA 1
ATOM 655 C C . ASP A 1 84 ? -19.262 1.446 -12.538 1.00 60.12 84 ASP A C 1
ATOM 657 O O . ASP A 1 84 ? -19.531 0.531 -11.764 1.00 60.12 84 ASP A O 1
ATOM 661 N N . ALA A 1 85 ? -19.287 2.723 -12.163 1.00 51.41 85 ALA A N 1
ATOM 662 C CA . ALA A 1 85 ? -20.175 3.195 -11.135 1.00 51.41 85 ALA A CA 1
ATOM 663 C C . ALA A 1 85 ? -21.562 2.962 -11.723 1.00 51.41 85 ALA A C 1
ATOM 665 O O . ALA A 1 85 ? -22.134 3.836 -12.375 1.00 51.41 85 ALA A O 1
ATOM 666 N N . SER A 1 86 ? -22.088 1.747 -11.552 1.00 49.25 86 SER A N 1
ATOM 667 C CA . SER A 1 86 ? -23.518 1.661 -11.362 1.00 49.25 86 SER A CA 1
ATOM 668 C C . SER A 1 86 ? -23.834 2.735 -10.325 1.00 49.25 86 SER A C 1
ATOM 670 O O . SER A 1 86 ? -23.162 2.849 -9.297 1.00 49.25 86 SER A O 1
ATOM 672 N N . ASP A 1 87 ? -24.802 3.588 -10.640 1.00 48.75 87 ASP A N 1
ATOM 673 C CA . ASP A 1 87 ? -25.280 4.642 -9.739 1.00 48.75 87 ASP A CA 1
ATOM 674 C C . ASP A 1 87 ? -25.794 4.060 -8.399 1.00 48.75 87 ASP A C 1
ATOM 676 O O . ASP A 1 87 ? -26.167 4.787 -7.484 1.00 48.75 87 ASP A O 1
ATOM 680 N N . ASP A 1 88 ? -25.733 2.735 -8.255 1.00 56.09 88 ASP A N 1
ATOM 681 C CA . ASP A 1 88 ? -25.670 1.948 -7.031 1.00 56.09 88 ASP A CA 1
ATOM 682 C C . ASP A 1 88 ? -24.432 2.281 -6.173 1.00 56.09 88 ASP A C 1
ATOM 684 O O . ASP A 1 88 ? -23.767 1.387 -5.635 1.00 56.09 88 ASP A O 1
ATOM 688 N N . GLN A 1 89 ? -24.114 3.569 -5.978 1.00 63.94 89 GLN A N 1
ATOM 689 C CA . GLN A 1 89 ? -23.352 3.902 -4.786 1.00 63.94 89 GLN A CA 1
ATOM 690 C C . GLN A 1 89 ? -24.146 3.376 -3.591 1.00 63.94 89 GLN A C 1
ATOM 692 O O . GLN A 1 89 ? -25.342 3.664 -3.470 1.00 63.94 89 GLN A O 1
ATOM 697 N N . PRO A 1 90 ? -23.504 2.601 -2.705 1.00 75.19 90 PRO A N 1
ATOM 698 C CA . PRO A 1 90 ? -24.197 2.052 -1.563 1.00 75.19 90 PRO A CA 1
ATOM 699 C C . PRO A 1 90 ? -24.835 3.200 -0.769 1.00 75.19 90 PRO A C 1
ATOM 701 O O . PRO A 1 90 ? -24.198 4.230 -0.536 1.00 75.19 90 PRO A O 1
ATOM 704 N N . GLU A 1 91 ? -26.101 3.034 -0.367 1.00 82.94 91 GLU A N 1
ATOM 705 C CA . GLU A 1 91 ? -26.797 4.051 0.430 1.00 82.94 91 GLU A CA 1
ATOM 706 C C . GLU A 1 91 ? -25.962 4.378 1.672 1.00 82.94 91 GLU A C 1
ATOM 708 O O . GLU A 1 91 ? -25.518 3.478 2.394 1.00 82.94 91 GLU A O 1
ATOM 713 N N . LYS A 1 92 ? -25.700 5.671 1.888 1.00 89.31 92 LYS A N 1
ATOM 714 C CA . LYS A 1 92 ? -24.837 6.118 2.981 1.00 89.31 92 LYS A CA 1
ATOM 715 C C . LYS A 1 92 ? -25.486 5.781 4.327 1.00 89.31 92 LYS A C 1
ATOM 717 O O . LYS A 1 92 ? -26.676 6.040 4.499 1.00 89.31 92 LYS A O 1
ATOM 722 N N . PRO A 1 93 ? -24.716 5.287 5.309 1.00 89.12 93 PRO A N 1
ATOM 723 C CA . PRO A 1 93 ? -25.235 5.000 6.637 1.00 89.12 93 PRO A CA 1
ATOM 724 C C . PRO A 1 93 ? -25.890 6.223 7.283 1.00 89.12 93 PRO A C 1
ATOM 726 O O . PRO A 1 93 ? -25.423 7.359 7.147 1.00 89.12 93 PRO A O 1
ATOM 729 N N . HIS A 1 94 ? -26.940 5.982 8.062 1.00 86.69 94 HIS A N 1
ATOM 730 C CA . HIS A 1 94 ? -27.617 7.020 8.828 1.00 86.69 94 HIS A CA 1
ATOM 731 C C . HIS A 1 94 ? -27.272 6.913 10.316 1.00 86.69 94 HIS A C 1
ATOM 733 O O . HIS A 1 94 ? -27.161 5.826 10.866 1.00 86.69 94 HIS A O 1
ATOM 739 N N . PHE A 1 95 ? -27.132 8.051 11.001 1.00 86.25 95 PHE A N 1
ATOM 740 C CA . PHE A 1 95 ? -26.887 8.093 12.454 1.00 86.25 95 PHE A CA 1
ATOM 741 C C . PHE A 1 95 ? -28.146 7.836 13.302 1.00 86.25 95 PHE A C 1
ATOM 743 O O . PHE A 1 95 ? -28.140 8.064 14.511 1.00 86.25 95 PHE A O 1
ATOM 750 N N . ASP A 1 96 ? -29.239 7.411 12.674 1.00 84.38 96 ASP A N 1
ATOM 751 C CA . ASP A 1 96 ? -30.510 7.117 13.324 1.00 84.38 96 ASP A CA 1
ATOM 752 C C . ASP A 1 96 ? -30.768 5.603 13.369 1.00 84.38 96 ASP A C 1
ATOM 754 O O . ASP A 1 96 ? -29.898 4.786 13.078 1.00 84.38 96 ASP A O 1
ATOM 758 N N . SER A 1 97 ? -31.980 5.204 13.750 1.00 82.75 97 SER A N 1
ATOM 759 C CA . SER A 1 97 ? -32.357 3.796 13.898 1.00 82.75 97 SER A CA 1
ATOM 760 C C . SER A 1 97 ? -32.324 2.973 12.603 1.00 82.75 97 SER A C 1
ATOM 762 O O . SER A 1 97 ? -32.549 1.763 12.671 1.00 82.75 97 SER A O 1
ATOM 764 N N . ARG A 1 98 ? -32.092 3.593 11.437 1.00 83.75 98 ARG A N 1
ATOM 765 C CA . ARG A 1 98 ? -31.986 2.889 10.151 1.00 83.75 98 ARG A CA 1
ATOM 766 C C . ARG A 1 98 ? -30.676 2.126 10.007 1.00 83.75 98 ARG A C 1
ATOM 768 O O . ARG A 1 98 ? -30.643 1.151 9.264 1.00 83.75 98 ARG A O 1
ATOM 775 N N . SER A 1 99 ? -29.629 2.516 10.734 1.00 86.38 99 SER A N 1
ATOM 776 C CA . SER A 1 99 ? -28.345 1.816 10.706 1.00 86.38 99 SER A CA 1
ATOM 777 C C . SER A 1 99 ? -27.856 1.500 12.114 1.00 86.38 99 SER A C 1
ATOM 779 O O . SER A 1 99 ? -27.960 2.308 13.035 1.00 86.38 99 SER A O 1
ATOM 781 N N . VAL A 1 100 ? -27.285 0.309 12.291 1.00 89.56 100 VAL A N 1
ATOM 782 C CA . VAL A 1 100 ? -26.560 -0.038 13.522 1.00 89.56 100 VAL A CA 1
ATOM 783 C C . VAL A 1 100 ? -25.072 0.018 13.216 1.00 89.56 100 VAL A C 1
ATOM 785 O O . VAL A 1 100 ? -24.601 -0.676 12.319 1.00 89.56 100 VAL A O 1
ATOM 788 N N . ILE A 1 101 ? -24.345 0.864 13.944 1.00 92.62 101 ILE A N 1
ATOM 789 C CA . ILE A 1 101 ? -22.957 1.219 13.643 1.00 92.62 101 ILE A CA 1
ATOM 790 C C . ILE A 1 101 ? -22.067 0.781 14.807 1.00 92.62 101 ILE A C 1
ATOM 792 O O . ILE A 1 101 ? -22.293 1.180 15.950 1.00 92.62 101 ILE A O 1
ATOM 796 N N . PHE A 1 102 ? -21.033 -0.001 14.509 1.00 93.62 102 PHE A N 1
ATOM 797 C CA . PHE A 1 102 ? -20.003 -0.405 15.463 1.00 93.62 102 PHE A CA 1
ATOM 798 C C . PHE A 1 102 ? -18.642 0.111 15.009 1.00 93.62 102 PHE A C 1
ATOM 800 O O . PHE A 1 102 ? -18.218 -0.153 13.888 1.00 93.62 102 PHE A O 1
ATOM 807 N N . GLU A 1 103 ? -17.940 0.824 15.884 1.00 95.75 103 GLU A N 1
ATOM 808 C CA . GLU A 1 103 ? -16.564 1.252 15.629 1.00 95.75 103 GLU A CA 1
ATOM 809 C C . GLU A 1 103 ? -15.626 0.035 15.670 1.00 95.75 103 GLU A C 1
ATOM 811 O O . GLU A 1 103 ? -15.577 -0.684 16.668 1.00 95.75 103 GLU A O 1
ATOM 816 N N . LEU A 1 104 ? -14.901 -0.201 14.575 1.00 95.19 104 LEU A N 1
ATOM 817 C CA . LEU A 1 104 ? -13.877 -1.241 14.455 1.00 95.19 104 LEU A CA 1
ATOM 818 C C . LEU A 1 104 ? -12.478 -0.698 14.754 1.00 95.19 104 LEU A C 1
ATOM 820 O O . LEU A 1 104 ? -11.677 -1.383 15.386 1.00 95.19 104 LEU A O 1
ATOM 824 N N . ASP A 1 105 ? -12.181 0.514 14.283 1.00 94.19 105 ASP A N 1
ATOM 825 C CA . ASP A 1 105 ? -10.901 1.189 14.494 1.00 94.19 105 ASP A CA 1
ATOM 826 C C . ASP A 1 105 ? -11.111 2.706 14.606 1.00 94.19 105 ASP A C 1
ATOM 828 O O . ASP A 1 105 ? -11.825 3.310 13.806 1.00 94.19 105 ASP A O 1
ATOM 832 N N . SER A 1 106 ? -10.452 3.318 15.589 1.00 93.69 106 SER A N 1
ATOM 833 C CA . SER A 1 106 ? -10.470 4.764 15.852 1.00 93.69 106 SER A CA 1
ATOM 834 C C . SER A 1 106 ? -9.455 5.554 15.011 1.00 93.69 106 SER A C 1
ATOM 836 O O . SER A 1 106 ? -9.343 6.774 15.161 1.00 93.69 106 SER A O 1
ATOM 838 N N . CYS A 1 107 ? -8.662 4.863 14.179 1.00 91.62 107 CYS A N 1
ATOM 839 C CA . CYS A 1 107 ? -7.693 5.412 13.222 1.00 91.62 107 CYS A CA 1
ATOM 840 C C . CYS A 1 107 ? -6.837 6.561 13.791 1.00 91.62 107 CYS A C 1
ATOM 842 O O . CYS A 1 107 ? -6.562 7.553 13.103 1.00 91.62 107 CYS A O 1
ATOM 844 N N . ASN A 1 108 ? -6.456 6.460 15.069 1.00 89.62 108 AS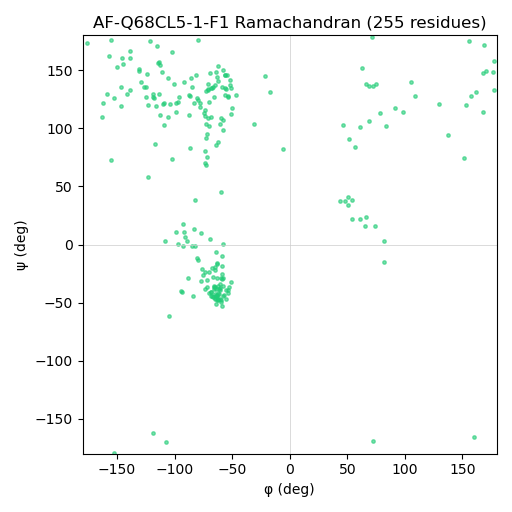N A N 1
ATOM 845 C CA . ASN A 1 108 ? -5.705 7.466 15.826 1.00 89.62 108 ASN A CA 1
ATOM 846 C C . ASN A 1 108 ? -6.265 8.902 15.695 1.00 89.62 108 ASN A C 1
ATOM 848 O O . ASN A 1 108 ? -5.508 9.867 15.596 1.00 89.62 108 ASN A O 1
ATOM 852 N N . GLY A 1 109 ? -7.594 9.053 15.652 1.00 90.06 109 GLY A N 1
ATOM 853 C CA . GLY A 1 109 ? -8.277 10.352 15.585 1.00 90.06 109 GLY A CA 1
ATOM 854 C C . GLY A 1 109 ? -8.374 10.972 14.187 1.00 90.06 109 GLY A C 1
ATOM 855 O O . GLY A 1 109 ? -8.890 12.081 14.046 1.00 90.06 109 GLY A O 1
ATOM 856 N N . SER A 1 110 ? -7.907 10.281 13.143 1.00 90.12 110 SER A N 1
ATOM 857 C CA . SER A 1 110 ? -8.065 10.731 11.750 1.00 90.12 110 SER A CA 1
ATOM 858 C C . SER A 1 110 ? -9.445 10.417 11.158 1.00 90.12 110 SER A C 1
ATOM 860 O O . SER A 1 110 ? -9.810 10.962 10.128 1.00 90.12 110 SER A O 1
ATOM 862 N N . GLY A 1 111 ? -10.237 9.591 11.828 1.00 93.88 111 GLY A N 1
ATOM 863 C CA . GLY A 1 111 ? -11.547 9.130 11.388 1.00 93.88 111 GLY A CA 1
ATOM 864 C C . GLY A 1 111 ? -11.895 7.861 12.151 1.00 93.88 111 GLY A C 1
ATOM 865 O O . GLY A 1 111 ? -11.243 7.552 13.148 1.00 93.88 111 GLY A O 1
ATOM 866 N N . LYS A 1 112 ? -12.904 7.128 11.696 1.00 96.56 112 LYS A N 1
ATOM 867 C CA . LYS A 1 112 ? -13.310 5.853 12.288 1.00 96.56 112 LYS A CA 1
ATOM 868 C C . LYS A 1 112 ? -13.642 4.859 11.192 1.00 96.56 112 LYS A C 1
ATOM 870 O O . LYS A 1 112 ? -14.382 5.196 10.274 1.00 96.56 112 LYS A O 1
ATOM 875 N N . VAL A 1 113 ? -13.138 3.636 11.292 1.00 96.81 113 VAL A N 1
ATOM 876 C CA . VAL A 1 113 ? -13.668 2.523 10.498 1.00 96.81 113 VAL A CA 1
ATOM 877 C C . VAL A 1 113 ? -14.822 1.907 11.268 1.00 96.81 113 VAL A C 1
ATOM 879 O O . VAL A 1 113 ? -14.683 1.573 12.445 1.00 96.81 113 VAL A O 1
ATOM 882 N N . CYS A 1 114 ? -15.953 1.748 10.598 1.00 96.62 114 CYS A N 1
ATOM 883 C CA . CYS A 1 114 ? -17.204 1.303 11.176 1.00 96.62 114 CYS A CA 1
ATOM 884 C C . CYS A 1 114 ? -17.734 0.072 10.435 1.00 96.62 114 CYS A C 1
ATOM 886 O O . CYS A 1 114 ? -17.777 0.055 9.206 1.00 96.62 114 CYS A O 1
ATOM 888 N N . LEU A 1 115 ? -18.192 -0.922 11.191 1.00 95.38 115 LEU A N 1
ATOM 889 C CA . LEU A 1 115 ? -19.090 -1.969 10.714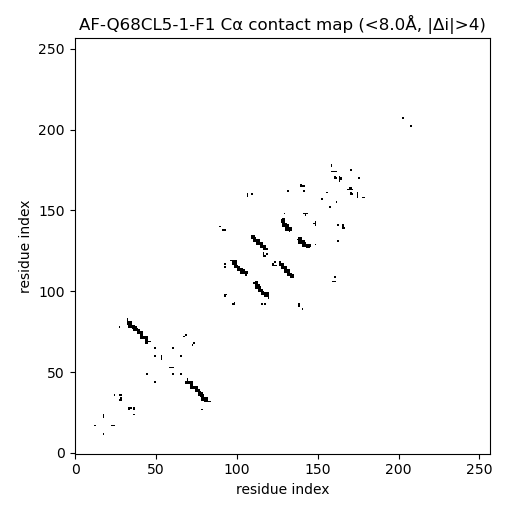 1.00 95.38 115 LEU A CA 1
ATOM 890 C C . LEU A 1 115 ? -20.519 -1.431 10.783 1.00 95.38 115 LEU A C 1
ATOM 892 O O . LEU A 1 115 ? -20.982 -1.044 11.859 1.00 95.38 115 LEU A O 1
ATOM 896 N N . VAL A 1 116 ? -21.210 -1.412 9.653 1.00 93.69 116 VAL A N 1
ATOM 897 C CA . VAL A 1 116 ? -22.560 -0.864 9.523 1.00 93.69 116 VAL A CA 1
ATOM 898 C C . VAL A 1 116 ? -23.512 -1.967 9.095 1.00 93.69 116 VAL A C 1
ATOM 900 O O . VAL A 1 116 ? -23.250 -2.647 8.114 1.00 93.69 116 VAL A O 1
ATOM 903 N N . TYR A 1 117 ? -24.629 -2.112 9.801 1.00 91.19 117 TYR A N 1
ATOM 904 C CA . TYR A 1 117 ? -25.759 -2.933 9.366 1.00 91.19 117 TYR A CA 1
ATOM 905 C C . TYR A 1 117 ? -26.804 -2.034 8.702 1.00 91.19 117 TYR A C 1
ATOM 907 O O . TYR A 1 117 ? -27.282 -1.089 9.341 1.00 91.19 117 TYR A O 1
ATOM 915 N N . LYS A 1 118 ? -27.159 -2.324 7.445 1.00 76.12 118 LYS A N 1
ATOM 916 C CA . LYS A 1 118 ? -28.008 -1.460 6.602 1.00 76.12 118 LYS A CA 1
ATOM 917 C C . LYS A 1 118 ? -29.517 -1.571 6.807 1.00 76.12 118 LYS A C 1
ATOM 919 O O . LYS A 1 118 ? -30.272 -0.836 6.180 1.00 76.12 118 LYS A O 1
ATOM 924 N N . SER A 1 119 ? -29.988 -2.437 7.691 1.00 69.00 119 SER A N 1
ATOM 925 C CA . SER A 1 119 ? -31.409 -2.514 8.018 1.00 69.00 119 SER A CA 1
ATOM 926 C C . SER A 1 119 ? -31.615 -2.774 9.500 1.00 69.00 119 SER A C 1
ATOM 928 O O . SER A 1 119 ? -31.012 -3.664 10.106 1.00 69.00 119 SER A O 1
ATOM 930 N N . GLY A 1 120 ? -32.463 -1.937 10.097 1.00 60.69 120 GLY A N 1
ATOM 931 C CA . GLY A 1 120 ? -32.909 -2.088 11.472 1.00 60.69 120 GLY A CA 1
ATOM 932 C C . GLY A 1 120 ? -33.546 -3.463 11.700 1.00 60.69 120 GLY A C 1
ATOM 933 O O . GLY A 1 120 ? -34.173 -4.034 10.820 1.00 60.69 120 GLY A O 1
ATOM 934 N N . LYS A 1 121 ? -33.337 -3.983 12.909 1.00 62.66 121 LYS A N 1
ATOM 935 C CA . LYS A 1 121 ? -33.701 -5.307 13.445 1.00 62.66 121 LYS A CA 1
ATOM 936 C C . LYS A 1 121 ? -34.783 -6.122 12.682 1.00 62.66 121 LYS A C 1
ATOM 938 O O . LYS A 1 121 ? -35.907 -5.639 12.553 1.00 62.66 121 LYS A O 1
ATOM 943 N N . PRO A 1 122 ? -34.528 -7.418 12.397 1.00 63.81 122 PRO A N 1
ATOM 944 C CA . PRO A 1 122 ? -33.308 -8.155 12.725 1.00 63.81 122 PRO A CA 1
ATOM 945 C C . PRO A 1 122 ? -32.201 -7.839 11.713 1.00 63.81 122 PRO A C 1
ATOM 947 O O . PRO A 1 122 ? -32.378 -8.014 10.518 1.00 63.81 122 PRO A O 1
ATOM 950 N N . ALA A 1 123 ? -31.058 -7.375 12.211 1.00 66.44 123 ALA A N 1
ATOM 951 C CA . ALA A 1 123 ? -29.908 -7.080 11.373 1.00 66.44 123 ALA A CA 1
ATOM 952 C C . ALA A 1 123 ? -29.277 -8.410 10.927 1.00 66.44 123 ALA A C 1
ATOM 954 O O . ALA A 1 123 ? -28.836 -9.193 11.775 1.00 66.44 123 ALA A O 1
ATOM 955 N N . LEU A 1 124 ? -29.290 -8.689 9.624 1.00 72.38 124 LEU A N 1
ATOM 956 C CA . LEU A 1 124 ? -28.679 -9.884 9.043 1.00 72.38 124 LEU A CA 1
ATOM 957 C C . LEU A 1 124 ? -27.174 -9.660 8.869 1.00 72.38 124 LEU A C 1
ATOM 959 O O . LEU A 1 124 ? -26.727 -8.551 8.590 1.00 72.38 124 LEU A O 1
ATOM 963 N N . ALA A 1 125 ? -26.384 -10.722 9.034 1.00 76.62 125 ALA A N 1
ATOM 964 C CA . ALA A 1 125 ? -24.937 -10.659 8.816 1.00 76.62 125 ALA A CA 1
ATOM 965 C C . ALA A 1 125 ? -24.575 -10.380 7.347 1.00 76.62 125 ALA A C 1
ATOM 967 O O . ALA A 1 125 ? -23.482 -9.905 7.072 1.00 76.62 125 ALA A O 1
ATOM 968 N N . GLU A 1 126 ? -25.486 -10.673 6.419 1.00 78.94 126 GLU A N 1
ATOM 969 C CA . GLU A 1 126 ? -25.315 -10.426 4.984 1.00 78.94 126 GLU A CA 1
ATOM 970 C C . GLU A 1 126 ? -25.498 -8.941 4.622 1.00 78.94 126 GLU A C 1
ATOM 972 O O . GLU A 1 126 ? -24.934 -8.491 3.635 1.00 78.94 126 GLU A O 1
ATOM 977 N N . ASP A 1 127 ? -26.179 -8.159 5.471 1.00 81.75 127 ASP A N 1
ATOM 978 C CA . ASP A 1 127 ? -26.416 -6.718 5.274 1.00 81.75 127 ASP A CA 1
ATOM 979 C C . ASP A 1 127 ? -25.349 -5.845 5.956 1.00 81.75 127 ASP A C 1
ATOM 981 O O . ASP A 1 127 ? -25.579 -4.661 6.252 1.00 81.75 127 ASP A O 1
ATOM 985 N N . THR A 1 128 ? -24.207 -6.441 6.305 1.00 90.88 128 THR A N 1
ATOM 986 C CA . THR A 1 128 ? -23.095 -5.699 6.891 1.00 90.88 128 THR A CA 1
ATOM 987 C C . THR A 1 128 ? -22.227 -5.093 5.821 1.00 90.88 128 THR A C 1
ATOM 989 O O . THR A 1 128 ? -21.944 -5.737 4.826 1.00 90.88 128 THR A O 1
ATOM 992 N N . GLU A 1 129 ? -21.716 -3.903 6.087 1.00 93.88 129 GLU A N 1
ATOM 993 C CA . GLU A 1 129 ? -20.720 -3.246 5.257 1.00 93.88 129 GLU A CA 1
ATOM 994 C C . GLU A 1 129 ? -19.670 -2.569 6.133 1.00 93.88 129 GLU A C 1
ATOM 996 O O . GLU A 1 129 ? -19.898 -2.270 7.311 1.00 93.88 129 GLU A O 1
ATOM 1001 N N . ILE A 1 130 ? -18.511 -2.292 5.546 1.00 95.62 130 ILE A N 1
ATOM 1002 C CA . ILE A 1 130 ? -17.413 -1.582 6.187 1.00 95.62 130 ILE A CA 1
ATOM 1003 C C . ILE A 1 130 ? -17.291 -0.194 5.571 1.00 95.62 130 ILE A C 1
ATOM 1005 O O . ILE A 1 130 ? -17.051 -0.036 4.373 1.00 95.62 130 ILE A O 1
ATOM 1009 N N . TRP A 1 131 ? -17.404 0.817 6.424 1.00 96.31 131 TRP A N 1
ATOM 1010 C CA . TRP A 1 131 ? -17.357 2.221 6.040 1.00 96.31 131 TRP A CA 1
ATOM 1011 C C . TRP A 1 131 ? -16.275 2.965 6.811 1.00 96.31 131 TRP A C 1
ATOM 1013 O O . TRP A 1 131 ? -16.029 2.694 7.985 1.00 96.31 131 TRP A O 1
ATOM 1023 N N . PHE A 1 132 ? -15.658 3.948 6.170 1.00 96.12 132 PHE A N 1
ATOM 1024 C CA . PHE A 1 132 ? -14.812 4.939 6.813 1.00 96.12 132 PHE A CA 1
ATOM 1025 C C . PHE A 1 132 ? -15.611 6.224 7.048 1.00 96.12 132 PHE A C 1
ATOM 1027 O O . PHE A 1 132 ? -16.144 6.818 6.114 1.00 96.12 132 PHE A O 1
ATOM 1034 N N . LEU A 1 133 ? -15.693 6.644 8.307 1.00 96.12 133 LEU A N 1
ATOM 1035 C CA . LEU A 1 133 ? -16.256 7.917 8.730 1.00 96.12 133 LEU A CA 1
ATOM 1036 C C . LEU A 1 133 ? -15.118 8.906 8.971 1.00 96.12 133 LEU A C 1
ATOM 1038 O O . LEU A 1 133 ? -14.318 8.727 9.893 1.00 96.12 133 LEU A O 1
ATOM 1042 N N . ASP A 1 134 ? -15.039 9.954 8.161 1.00 94.31 134 ASP A N 1
ATOM 1043 C CA . ASP A 1 134 ? -14.005 10.971 8.343 1.00 94.31 134 ASP A CA 1
ATOM 1044 C C . ASP A 1 134 ? -14.341 11.973 9.469 1.00 94.31 134 ASP A C 1
ATOM 1046 O O . ASP A 1 134 ? -15.413 11.957 10.079 1.00 94.31 134 ASP A O 1
ATOM 1050 N N . ARG A 1 135 ? -13.404 12.886 9.759 1.00 92.19 135 ARG A N 1
ATOM 1051 C CA . ARG A 1 135 ? -13.588 13.931 10.787 1.00 92.19 135 ARG A CA 1
ATOM 1052 C C . ARG A 1 135 ? -14.689 14.948 10.462 1.00 92.19 135 ARG A C 1
ATOM 1054 O O . ARG A 1 135 ? -15.132 15.643 11.371 1.00 92.19 135 ARG A O 1
ATOM 1061 N N . ALA A 1 136 ? -15.088 15.067 9.198 1.00 92.69 136 ALA A N 1
ATOM 1062 C CA . ALA A 1 136 ? -16.179 15.930 8.750 1.00 92.69 136 ALA A CA 1
ATOM 1063 C C . ALA A 1 136 ? -17.535 15.195 8.741 1.00 92.69 136 ALA A C 1
ATOM 1065 O O . ALA A 1 136 ? -18.536 15.775 8.328 1.00 92.69 136 ALA A O 1
ATOM 1066 N N . LEU A 1 137 ? -17.568 13.958 9.253 1.00 92.19 137 LEU A N 1
ATOM 1067 C CA . LEU A 1 137 ? -18.731 13.076 9.321 1.00 92.19 137 LEU A CA 1
ATOM 1068 C C . LEU A 1 137 ? -19.243 12.606 7.950 1.00 92.19 137 LEU A C 1
ATOM 1070 O O . LEU A 1 137 ? -20.406 12.217 7.831 1.00 92.19 137 LEU A O 1
ATOM 1074 N N . TYR A 1 138 ? -18.384 12.598 6.926 1.00 93.12 138 TYR A N 1
ATOM 1075 C CA . TYR A 1 138 ? -18.715 11.966 5.653 1.00 93.12 138 TYR A CA 1
ATOM 1076 C C . TYR A 1 138 ? -18.418 10.470 5.685 1.00 93.12 138 TYR A C 1
ATOM 1078 O O . TYR A 1 138 ? -17.364 10.024 6.144 1.00 93.12 138 TYR A O 1
ATOM 1086 N N . TRP A 1 139 ? -19.372 9.711 5.153 1.00 93.88 139 TRP A N 1
ATOM 1087 C CA . TRP A 1 139 ? -19.272 8.275 4.950 1.00 93.88 139 TRP A CA 1
ATOM 1088 C C . TRP A 1 139 ? -18.604 7.955 3.618 1.00 93.88 139 TRP A C 1
ATOM 1090 O O . TRP A 1 139 ? -19.064 8.406 2.566 1.00 93.88 139 TRP A O 1
ATOM 1100 N N . HIS A 1 140 ? -17.570 7.121 3.680 1.00 93.38 140 HIS A N 1
ATOM 1101 C CA . HIS A 1 140 ? -16.835 6.597 2.533 1.00 93.38 140 HIS A CA 1
ATOM 1102 C C . HIS A 1 140 ? -16.875 5.073 2.582 1.00 93.38 140 HIS A C 1
ATOM 1104 O O . HIS A 1 140 ? -16.451 4.472 3.569 1.00 93.38 140 HIS A O 1
ATOM 1110 N N . PHE A 1 141 ? -17.432 4.440 1.557 1.00 93.50 141 PHE A N 1
ATOM 1111 C CA . PHE A 1 141 ? -17.514 2.984 1.502 1.00 93.50 141 PHE A CA 1
ATOM 1112 C C . PHE A 1 141 ? -16.111 2.388 1.344 1.00 93.50 141 PHE A C 1
ATOM 1114 O O . PHE A 1 141 ? -15.323 2.881 0.537 1.00 93.50 141 PHE A O 1
ATOM 1121 N N . LEU A 1 142 ? -15.797 1.342 2.114 1.00 92.31 142 LEU A N 1
ATOM 1122 C CA . LEU A 1 142 ? -14.558 0.583 1.944 1.00 92.31 142 LEU A CA 1
ATOM 1123 C C . LEU A 1 142 ? -14.845 -0.754 1.263 1.00 92.31 142 LEU A C 1
ATOM 1125 O O . LEU A 1 142 ? -14.316 -1.001 0.182 1.00 92.31 142 LEU A O 1
ATOM 1129 N N . THR A 1 143 ? -15.657 -1.612 1.889 1.00 93.75 143 THR A N 1
ATOM 1130 C CA . THR A 1 143 ? -15.965 -2.962 1.387 1.00 93.75 143 THR A CA 1
ATOM 1131 C C . THR A 1 143 ? -17.290 -3.494 1.932 1.00 93.75 143 THR A C 1
ATOM 1133 O O . THR A 1 143 ? -17.770 -3.056 2.973 1.00 93.75 143 THR A O 1
ATOM 1136 N N . ASP A 1 144 ? -17.837 -4.512 1.274 1.00 91.00 144 ASP A N 1
ATOM 1137 C CA . ASP A 1 144 ? -19.032 -5.263 1.684 1.00 91.00 144 ASP A CA 1
ATOM 1138 C C . ASP A 1 144 ? -18.768 -6.249 2.837 1.00 91.00 144 ASP A C 1
ATOM 1140 O O . ASP A 1 144 ? -19.650 -6.571 3.614 1.00 91.00 144 ASP A O 1
ATOM 1144 N N . THR A 1 145 ? -17.537 -6.730 2.999 1.00 91.31 145 THR A N 1
ATOM 1145 C CA . THR A 1 145 ? -17.211 -7.733 4.019 1.00 91.31 145 THR A CA 1
ATOM 1146 C C . THR A 1 145 ? -15.999 -7.331 4.838 1.00 91.31 145 THR A C 1
ATOM 1148 O O . THR A 1 145 ? -15.063 -6.689 4.355 1.00 91.31 145 THR A O 1
ATOM 1151 N N . PHE A 1 146 ? -15.954 -7.782 6.093 1.00 93.25 146 PHE A N 1
ATOM 1152 C CA . PHE A 1 146 ? -14.769 -7.601 6.931 1.00 93.25 146 PHE A CA 1
ATOM 1153 C C . PHE A 1 146 ? -13.529 -8.288 6.335 1.00 93.25 146 PHE A C 1
ATOM 1155 O O . PHE A 1 146 ? -12.419 -7.780 6.463 1.00 93.25 146 PHE A O 1
ATOM 1162 N N . THR A 1 147 ? -13.693 -9.431 5.659 1.00 92.50 147 THR A N 1
ATOM 1163 C CA . THR A 1 147 ? -12.575 -10.132 5.010 1.00 92.50 147 THR A CA 1
ATOM 1164 C C . THR A 1 147 ? -11.969 -9.304 3.881 1.00 92.50 147 THR A C 1
ATOM 1166 O O . THR A 1 147 ? -10.744 -9.223 3.796 1.00 92.50 147 THR A O 1
ATOM 1169 N N . ALA A 1 148 ? -12.790 -8.661 3.046 1.00 91.69 148 ALA A N 1
ATOM 1170 C CA . ALA A 1 148 ? -12.300 -7.749 2.018 1.00 91.69 148 ALA A CA 1
ATOM 1171 C C . ALA A 1 148 ? -11.598 -6.529 2.641 1.00 91.69 148 ALA A C 1
ATOM 1173 O O . ALA A 1 148 ? -10.474 -6.210 2.248 1.00 91.69 148 ALA A O 1
ATOM 1174 N N . TYR A 1 149 ? -12.180 -5.922 3.683 1.00 94.69 149 TYR A N 1
ATOM 1175 C CA . TYR A 1 149 ? -11.535 -4.839 4.437 1.00 94.69 149 TYR A CA 1
ATOM 1176 C C . TYR A 1 149 ? -10.174 -5.261 5.010 1.00 94.69 149 TYR A C 1
ATOM 1178 O O . TYR A 1 149 ? -9.189 -4.532 4.898 1.00 94.69 149 TYR A O 1
ATOM 1186 N N . TYR A 1 150 ? -10.085 -6.462 5.583 1.00 93.75 150 TYR A N 1
ATOM 1187 C CA . TYR A 1 150 ? -8.839 -6.987 6.136 1.00 93.75 150 TYR A CA 1
ATOM 1188 C C . TYR A 1 150 ? -7.779 -7.224 5.050 1.00 93.75 150 TYR A C 1
ATOM 1190 O O . TYR A 1 150 ? -6.595 -6.971 5.276 1.00 93.75 150 TYR A O 1
ATOM 1198 N N . ARG A 1 151 ? -8.184 -7.645 3.844 1.00 91.31 151 ARG A N 1
ATOM 1199 C CA . ARG A 1 151 ? -7.274 -7.712 2.689 1.00 91.31 151 ARG A CA 1
ATOM 1200 C C . ARG A 1 151 ? -6.773 -6.323 2.301 1.00 91.31 151 ARG A C 1
ATOM 1202 O O . ARG A 1 151 ? -5.568 -6.173 2.134 1.00 91.31 151 ARG A O 1
ATOM 1209 N N . LEU A 1 152 ? -7.646 -5.311 2.246 1.00 89.69 152 LEU A N 1
ATOM 1210 C CA . LEU A 1 152 ? -7.222 -3.928 2.003 1.00 89.69 152 LEU A CA 1
ATOM 1211 C C . LEU A 1 152 ? -6.223 -3.446 3.060 1.00 89.69 152 LEU A C 1
ATOM 1213 O O . LEU A 1 152 ? -5.199 -2.871 2.694 1.00 89.69 152 LEU A O 1
ATOM 1217 N N . LEU A 1 153 ? -6.468 -3.727 4.344 1.00 90.56 153 LEU A N 1
ATOM 1218 C CA . LEU A 1 153 ? -5.544 -3.403 5.433 1.00 90.56 153 LEU A CA 1
ATOM 1219 C C . LEU A 1 153 ? -4.149 -3.996 5.176 1.00 90.56 153 LEU A C 1
ATOM 1221 O O . LEU A 1 153 ? -3.154 -3.282 5.302 1.00 90.56 153 LEU A O 1
ATOM 1225 N N . ILE A 1 154 ? -4.074 -5.273 4.782 1.00 89.88 154 ILE A N 1
ATOM 1226 C CA . ILE A 1 154 ? -2.809 -5.947 4.444 1.00 89.88 154 ILE A CA 1
ATOM 1227 C C . ILE A 1 154 ? -2.157 -5.315 3.211 1.00 89.88 154 ILE A C 1
ATOM 1229 O O . ILE A 1 154 ? -0.963 -5.026 3.245 1.00 89.88 154 ILE A O 1
ATOM 1233 N N . THR A 1 155 ? -2.918 -5.063 2.141 1.00 86.19 155 THR A N 1
ATOM 1234 C CA . THR A 1 155 ? -2.412 -4.424 0.914 1.00 86.19 155 THR A CA 1
ATOM 1235 C C . THR A 1 155 ? -1.805 -3.050 1.200 1.00 86.19 155 THR A C 1
ATOM 1237 O O . THR A 1 155 ? -0.796 -2.685 0.602 1.00 86.19 155 THR A O 1
ATOM 1240 N N . HIS A 1 156 ? -2.377 -2.308 2.149 1.00 87.31 156 HIS A N 1
ATOM 1241 C CA . HIS A 1 156 ? -1.872 -1.007 2.588 1.00 87.31 156 HIS A CA 1
ATOM 1242 C C . HIS A 1 156 ? -0.901 -1.103 3.776 1.00 87.31 156 HIS A C 1
ATOM 1244 O O . HIS A 1 156 ? -0.564 -0.079 4.371 1.00 87.31 156 HIS A O 1
ATOM 1250 N N . LEU A 1 157 ? -0.455 -2.316 4.134 1.00 88.00 157 LEU A N 1
ATOM 1251 C CA . LEU A 1 157 ? 0.485 -2.615 5.223 1.00 88.00 157 LEU A CA 1
ATOM 1252 C C . LEU A 1 157 ? 0.069 -2.045 6.593 1.00 88.00 157 LEU A C 1
ATOM 1254 O O . LEU A 1 157 ? 0.910 -1.832 7.464 1.00 88.00 157 LEU A O 1
ATOM 1258 N N . GLY A 1 158 ? -1.222 -1.758 6.784 1.00 86.44 158 GLY A N 1
ATOM 1259 C CA . GLY A 1 158 ? -1.738 -1.088 7.977 1.00 86.44 158 GLY A CA 1
ATOM 1260 C C . GLY A 1 158 ? -1.182 0.323 8.207 1.00 86.44 158 GLY A C 1
ATOM 1261 O O . GLY A 1 158 ? -1.187 0.793 9.344 1.00 86.44 158 GLY A O 1
ATOM 1262 N N . LEU A 1 159 ? -0.680 1.001 7.166 1.00 88.50 159 LEU A N 1
ATOM 1263 C CA . LEU A 1 159 ? -0.084 2.330 7.308 1.00 88.50 159 LEU A CA 1
ATOM 1264 C C . LEU A 1 159 ? -1.109 3.360 7.803 1.00 88.50 159 LEU A C 1
ATOM 1266 O O . LEU A 1 159 ? -2.244 3.361 7.334 1.00 88.50 159 LEU A O 1
ATOM 1270 N N . PRO A 1 160 ? -0.737 4.296 8.693 1.00 88.62 160 PRO A N 1
ATOM 1271 C CA . PRO A 1 160 ? -1.666 5.316 9.164 1.00 88.62 160 PRO A CA 1
ATOM 1272 C C . PRO A 1 160 ? -2.347 6.064 8.010 1.00 88.62 160 PRO A C 1
ATOM 1274 O O . PRO A 1 160 ? -1.688 6.466 7.050 1.00 88.62 160 PRO A O 1
ATOM 1277 N N . GLN A 1 161 ? -3.656 6.295 8.143 1.00 90.19 161 GLN A N 1
ATOM 1278 C CA . GLN A 1 161 ? -4.480 7.055 7.191 1.00 90.19 161 GLN A CA 1
ATOM 1279 C C . GLN A 1 161 ? -4.645 6.416 5.803 1.00 90.19 161 GLN A C 1
ATOM 1281 O O . GLN A 1 161 ? -5.067 7.102 4.873 1.00 90.19 161 GLN A O 1
ATOM 1286 N N . TRP A 1 162 ? -4.349 5.126 5.627 1.00 91.44 162 TRP A N 1
ATOM 1287 C CA . TRP A 1 162 ? -4.509 4.463 4.330 1.00 91.44 162 TRP A CA 1
ATOM 1288 C C . TRP A 1 162 ? -5.940 4.525 3.776 1.00 91.44 162 TRP A C 1
ATOM 1290 O O . TRP A 1 162 ? -6.122 4.595 2.565 1.00 91.44 162 TRP A O 1
ATOM 1300 N N . GLN A 1 163 ? -6.949 4.588 4.650 1.00 92.62 163 GLN A N 1
ATOM 1301 C CA . GLN A 1 163 ? -8.363 4.692 4.281 1.00 92.62 163 GLN A CA 1
ATOM 1302 C C . GLN A 1 163 ? -8.657 5.951 3.453 1.00 92.62 163 GLN A C 1
ATOM 1304 O O . GLN A 1 163 ? -9.536 5.935 2.596 1.00 92.62 163 GLN A O 1
ATOM 1309 N N . TYR A 1 164 ? -7.878 7.024 3.638 1.00 91.38 164 TYR A N 1
ATOM 1310 C CA . TYR A 1 164 ? -8.012 8.251 2.852 1.00 91.38 164 TYR A CA 1
ATOM 1311 C C . TYR A 1 164 ? -7.727 8.057 1.357 1.00 91.38 164 TYR A C 1
ATOM 1313 O O . TYR A 1 164 ? -8.130 8.904 0.559 1.00 91.38 164 TYR A O 1
ATOM 1321 N N . ALA A 1 165 ? -7.097 6.943 0.961 1.00 89.12 165 ALA A N 1
ATOM 1322 C CA . ALA A 1 165 ? -6.970 6.543 -0.440 1.00 89.12 165 ALA A CA 1
ATOM 1323 C C . ALA A 1 165 ? -8.331 6.352 -1.136 1.00 89.12 165 ALA A C 1
ATOM 1325 O O . ALA A 1 165 ? -8.416 6.530 -2.346 1.00 89.12 165 ALA A O 1
ATOM 1326 N N . PHE A 1 166 ? -9.384 6.047 -0.369 1.00 88.31 166 PHE A N 1
ATOM 1327 C CA . PHE A 1 166 ? -10.754 5.825 -0.845 1.00 88.31 166 PHE A CA 1
ATOM 1328 C C . PHE A 1 166 ? -11.651 7.061 -0.680 1.00 88.31 166 PHE A C 1
ATOM 1330 O O . PHE A 1 166 ? -12.864 6.984 -0.837 1.00 88.31 166 PHE A O 1
ATOM 1337 N N . THR A 1 167 ? -11.063 8.213 -0.352 1.00 88.25 167 THR A N 1
ATOM 1338 C CA . THR A 1 167 ? -11.785 9.479 -0.176 1.00 88.25 167 THR A CA 1
ATOM 1339 C C . THR A 1 167 ? -11.396 10.460 -1.275 1.00 88.25 167 THR A C 1
ATOM 1341 O O . THR A 1 167 ? -10.269 10.434 -1.772 1.00 88.25 167 THR A O 1
ATOM 1344 N N . SER A 1 168 ? -12.277 11.408 -1.594 1.00 84.12 168 SER A N 1
ATOM 1345 C CA . SER A 1 168 ? -11.985 12.483 -2.555 1.00 84.12 168 SER A CA 1
ATOM 1346 C C . SER A 1 168 ? -10.852 13.422 -2.116 1.00 84.12 168 SER A C 1
ATOM 1348 O O . SER A 1 168 ? -10.313 14.159 -2.936 1.00 84.12 168 SER A O 1
ATOM 1350 N N . TYR A 1 169 ? -10.483 13.417 -0.831 1.00 87.00 169 TYR A N 1
ATOM 1351 C CA . TYR A 1 169 ? -9.373 14.214 -0.301 1.00 87.00 169 TYR A CA 1
ATOM 1352 C C . TYR A 1 169 ? -8.005 13.602 -0.629 1.00 87.00 169 TYR A C 1
ATOM 1354 O O . TYR A 1 169 ? -7.017 14.323 -0.787 1.00 87.00 169 TYR A O 1
ATOM 1362 N N . GLY A 1 170 ? -7.949 12.272 -0.725 1.00 86.38 170 GLY A N 1
ATOM 1363 C CA . GLY A 1 170 ? -6.718 11.517 -0.904 1.00 86.38 170 GLY A CA 1
ATOM 1364 C C . GLY A 1 170 ? -5.812 11.481 0.333 1.00 86.38 170 GLY A C 1
ATOM 1365 O O . GLY A 1 170 ? -6.079 12.056 1.388 1.00 86.38 170 GLY A O 1
ATOM 1366 N N . ILE A 1 171 ? -4.694 10.771 0.187 1.00 86.62 171 ILE A N 1
ATOM 1367 C CA . ILE A 1 171 ? -3.718 10.526 1.256 1.00 86.62 171 ILE A CA 1
ATOM 1368 C C . ILE A 1 171 ? -2.938 11.813 1.600 1.00 86.62 171 ILE A C 1
ATOM 1370 O O . ILE A 1 171 ? -2.486 12.536 0.704 1.00 86.62 171 ILE A O 1
ATOM 1374 N N . SER A 1 172 ? -2.710 12.066 2.896 1.00 86.12 172 SER A N 1
ATOM 1375 C CA . SER A 1 172 ? -1.918 13.212 3.374 1.00 86.12 172 SER A CA 1
ATOM 1376 C C . SER A 1 172 ? -0.456 13.162 2.887 1.00 86.12 172 SER A C 1
ATOM 1378 O O . SER A 1 172 ? 0.076 12.075 2.650 1.00 86.12 172 SER A O 1
ATOM 1380 N N . PRO A 1 173 ? 0.255 14.302 2.759 1.00 87.88 173 PRO A N 1
ATOM 1381 C CA . PRO A 1 173 ? 1.666 14.307 2.354 1.00 87.88 173 PRO A CA 1
ATOM 1382 C C . PRO A 1 173 ? 2.569 13.444 3.250 1.00 87.88 173 PRO A C 1
ATOM 1384 O O . PRO A 1 173 ? 3.437 12.731 2.751 1.00 87.88 173 PRO A O 1
ATOM 1387 N N . GLN A 1 174 ? 2.325 13.453 4.563 1.00 85.56 174 GLN A N 1
ATOM 1388 C CA . GLN A 1 174 ? 3.071 12.634 5.519 1.00 85.56 174 GLN A CA 1
ATOM 1389 C C . GLN A 1 174 ? 2.806 11.141 5.306 1.00 85.56 174 GLN A C 1
ATOM 1391 O O . GLN A 1 174 ? 3.742 10.346 5.272 1.00 85.56 174 GLN A O 1
ATOM 1396 N N . ALA A 1 175 ? 1.544 10.747 5.117 1.00 85.38 175 ALA A N 1
ATOM 1397 C CA . ALA A 1 175 ? 1.224 9.366 4.791 1.00 85.38 175 ALA A CA 1
ATOM 1398 C C . ALA A 1 175 ? 1.848 8.973 3.443 1.00 85.38 175 ALA A C 1
ATOM 1400 O O . ALA A 1 175 ? 2.532 7.957 3.381 1.00 85.38 175 ALA A O 1
ATOM 1401 N N . LYS A 1 176 ? 1.763 9.810 2.399 1.00 84.94 176 LYS A N 1
ATOM 1402 C CA . LYS A 1 176 ? 2.431 9.567 1.103 1.00 84.94 176 LYS A CA 1
ATOM 1403 C C . LYS A 1 176 ? 3.928 9.277 1.247 1.00 84.94 176 LYS A C 1
ATOM 1405 O O . LYS A 1 176 ? 4.443 8.436 0.510 1.00 84.94 176 LYS A O 1
ATOM 1410 N N . GLN A 1 177 ? 4.618 9.928 2.185 1.00 85.25 177 GLN A N 1
ATOM 1411 C CA . GLN A 1 177 ? 6.020 9.633 2.485 1.00 85.25 177 GLN A CA 1
ATOM 1412 C C . GLN A 1 177 ? 6.198 8.218 3.053 1.00 85.25 177 GLN A C 1
ATOM 1414 O O . GLN A 1 177 ? 7.046 7.479 2.559 1.00 85.25 177 GLN A O 1
ATOM 1419 N N . TRP A 1 178 ? 5.372 7.808 4.021 1.00 83.62 178 TRP A N 1
ATOM 1420 C CA . TRP A 1 178 ? 5.372 6.435 4.540 1.00 83.62 178 TRP A CA 1
ATOM 1421 C C . TRP A 1 178 ? 5.064 5.417 3.447 1.00 83.62 178 TRP A C 1
ATOM 1423 O O . TRP A 1 178 ? 5.835 4.484 3.247 1.00 83.62 178 TRP A O 1
ATOM 1433 N N . PHE A 1 179 ? 4.003 5.648 2.674 1.00 82.88 179 PHE A N 1
ATOM 1434 C CA . PHE A 1 179 ? 3.669 4.831 1.511 1.00 82.88 179 PHE A CA 1
ATOM 1435 C C . PHE A 1 179 ? 4.846 4.727 0.546 1.00 82.88 179 PHE A C 1
ATOM 1437 O O . PHE A 1 179 ? 5.116 3.645 0.055 1.00 82.88 179 PHE A O 1
ATOM 1444 N N . SER A 1 180 ? 5.576 5.815 0.295 1.00 80.00 180 SER A N 1
ATOM 1445 C CA . SER A 1 180 ? 6.735 5.806 -0.605 1.00 80.00 180 SER A CA 1
ATOM 1446 C C . SER A 1 180 ? 7.945 5.071 -0.024 1.00 80.00 180 SER A C 1
ATOM 1448 O O . SER A 1 180 ? 8.689 4.475 -0.793 1.00 80.00 180 SER A O 1
ATOM 1450 N N . MET A 1 181 ? 8.132 5.071 1.300 1.00 82.69 181 MET A N 1
ATOM 1451 C CA . MET A 1 181 ? 9.186 4.282 1.954 1.00 82.69 181 MET A CA 1
ATOM 1452 C C . MET A 1 181 ? 8.872 2.785 1.977 1.00 82.69 181 MET A C 1
ATOM 1454 O O . MET A 1 181 ? 9.774 1.971 1.811 1.00 82.69 181 MET A O 1
ATOM 1458 N N . TYR A 1 182 ? 7.603 2.430 2.181 1.00 74.50 182 TYR A N 1
ATOM 1459 C CA . TYR A 1 182 ? 7.143 1.041 2.216 1.00 74.50 182 TYR A CA 1
ATOM 1460 C C . TYR A 1 182 ? 6.651 0.526 0.866 1.00 74.50 182 TYR A C 1
ATOM 1462 O O . TYR A 1 182 ? 6.265 -0.640 0.779 1.00 74.50 182 TYR A O 1
ATOM 1470 N N . LYS A 1 183 ? 6.662 1.365 -0.184 1.00 65.56 183 LYS A N 1
ATOM 1471 C CA . LYS A 1 183 ? 6.425 0.923 -1.558 1.00 65.56 183 LYS A CA 1
ATOM 1472 C C . LYS A 1 183 ? 7.361 -0.257 -1.775 1.00 65.56 183 LYS A C 1
ATOM 1474 O O . LYS A 1 183 ? 8.574 -0.070 -1.655 1.00 65.56 183 LYS A O 1
ATOM 1479 N N . PRO A 1 184 ? 6.827 -1.458 -2.040 1.00 56.72 184 PRO A N 1
ATOM 1480 C CA . PRO A 1 184 ? 7.674 -2.607 -2.264 1.00 56.72 184 PRO A CA 1
ATOM 1481 C C . PRO A 1 184 ? 8.669 -2.234 -3.357 1.00 56.72 184 PRO A C 1
ATOM 1483 O O . PRO A 1 184 ? 8.259 -1.772 -4.425 1.00 56.72 184 PRO A O 1
ATOM 1486 N N . ILE A 1 185 ? 9.965 -2.424 -3.096 1.00 54.22 185 ILE A N 1
ATOM 1487 C CA . ILE A 1 185 ? 10.915 -2.641 -4.187 1.00 54.22 185 ILE A CA 1
ATOM 1488 C C . ILE A 1 185 ? 10.270 -3.764 -4.995 1.00 54.22 185 ILE A C 1
ATOM 1490 O O . ILE A 1 185 ? 10.028 -4.835 -4.443 1.00 54.22 185 ILE A O 1
ATOM 1494 N N . THR A 1 186 ? 9.843 -3.433 -6.211 1.00 43.25 186 THR A N 1
ATOM 1495 C CA . THR A 1 186 ? 8.844 -4.127 -7.026 1.00 43.25 186 THR A CA 1
ATOM 1496 C C . THR A 1 186 ? 8.834 -5.633 -6.763 1.00 43.25 186 THR A C 1
ATOM 1498 O O . THR A 1 186 ? 9.738 -6.354 -7.183 1.00 43.25 186 THR A O 1
ATOM 1501 N N . TYR A 1 187 ? 7.832 -6.104 -6.015 1.00 40.59 187 TYR A N 1
ATOM 1502 C CA . TYR A 1 187 ? 7.644 -7.529 -5.769 1.00 40.59 187 TYR A CA 1
ATOM 1503 C C . TYR A 1 187 ? 7.291 -8.186 -7.110 1.00 40.59 187 TYR A C 1
ATOM 1505 O O . TYR A 1 187 ? 6.409 -7.710 -7.825 1.00 40.59 187 TYR A O 1
ATOM 1513 N N . ASN A 1 188 ? 8.020 -9.235 -7.488 1.00 35.66 188 ASN A N 1
ATOM 1514 C CA . ASN A 1 188 ? 7.838 -9.936 -8.756 1.00 35.66 188 ASN A CA 1
ATOM 1515 C C . ASN A 1 188 ? 6.535 -10.756 -8.676 1.00 35.66 188 ASN A C 1
ATOM 1517 O O . ASN A 1 188 ? 6.500 -11.799 -8.027 1.00 35.66 188 ASN A O 1
ATOM 1521 N N . THR A 1 189 ? 5.459 -10.288 -9.316 1.00 41.19 189 THR A N 1
ATOM 1522 C CA . THR A 1 189 ? 4.135 -10.952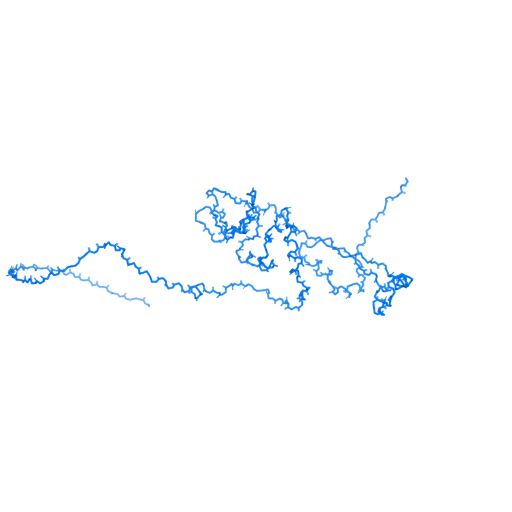 -9.361 1.00 41.19 189 THR A CA 1
ATOM 1523 C C . THR A 1 189 ? 4.174 -12.371 -9.956 1.00 41.19 189 THR A C 1
ATOM 1525 O O . THR A 1 189 ? 3.230 -13.137 -9.799 1.00 41.19 189 THR A O 1
ATOM 1528 N N . ASN A 1 190 ? 5.295 -12.788 -10.547 1.00 37.59 190 ASN A N 1
ATOM 1529 C CA . ASN A 1 190 ? 5.482 -14.110 -11.151 1.00 37.59 190 ASN A CA 1
ATOM 1530 C C . ASN A 1 190 ? 5.526 -15.295 -10.156 1.00 37.59 190 ASN A C 1
ATOM 1532 O O . ASN A 1 190 ? 5.763 -16.421 -10.579 1.00 37.59 190 ASN A O 1
ATOM 1536 N N . LEU A 1 191 ? 5.304 -15.075 -8.853 1.00 45.69 191 LEU A N 1
ATOM 1537 C CA . LEU A 1 191 ? 5.188 -16.139 -7.838 1.00 45.69 191 LEU A CA 1
ATOM 1538 C C . LEU A 1 191 ? 3.760 -16.354 -7.307 1.00 45.69 191 LEU A C 1
ATOM 1540 O O . LEU A 1 191 ? 3.569 -17.191 -6.430 1.00 45.69 191 LEU A O 1
ATOM 1544 N N . LEU A 1 192 ? 2.758 -15.634 -7.825 1.00 40.41 192 LEU A N 1
ATOM 1545 C CA . LEU A 1 192 ? 1.352 -15.792 -7.431 1.00 40.41 192 LEU A CA 1
ATOM 1546 C C . LEU A 1 192 ? 0.483 -16.116 -8.654 1.00 40.41 192 LEU A C 1
ATOM 1548 O O . LEU A 1 192 ? -0.451 -15.394 -8.989 1.00 40.41 192 LEU A O 1
ATOM 1552 N N . THR A 1 193 ? 0.812 -17.206 -9.344 1.00 40.19 193 THR A N 1
ATOM 1553 C CA . THR A 1 193 ? -0.127 -17.877 -10.248 1.00 40.19 193 THR A CA 1
ATOM 1554 C C . THR A 1 193 ? -1.208 -18.572 -9.424 1.00 40.19 193 THR A C 1
ATOM 1556 O O . THR A 1 193 ? -0.935 -19.563 -8.757 1.00 40.19 193 THR A O 1
ATOM 1559 N N . GLU A 1 194 ? -2.407 -17.999 -9.495 1.00 40.88 194 GLU A N 1
ATOM 1560 C CA . GLU A 1 194 ? -3.709 -18.675 -9.501 1.00 40.88 194 GLU A CA 1
ATOM 1561 C C . GLU A 1 194 ? -3.987 -19.705 -8.394 1.00 40.88 194 GLU A C 1
ATOM 1563 O O . GLU A 1 194 ? -3.840 -20.908 -8.577 1.00 40.88 194 GLU A O 1
ATOM 1568 N N . GLU A 1 195 ? -4.568 -19.232 -7.291 1.00 41.03 195 GLU A N 1
ATOM 1569 C CA . GLU A 1 195 ? -5.638 -19.983 -6.628 1.00 41.03 195 GLU A CA 1
ATOM 1570 C C . GLU A 1 195 ? -6.911 -19.136 -6.678 1.00 41.03 195 GLU A C 1
ATOM 1572 O O . GLU A 1 195 ? -7.227 -18.351 -5.780 1.00 41.03 195 GLU A O 1
ATOM 1577 N N . THR A 1 196 ? -7.639 -19.274 -7.782 1.00 43.88 196 THR A N 1
ATOM 1578 C CA . THR A 1 196 ? -9.037 -18.857 -7.890 1.00 43.88 196 THR A CA 1
ATOM 1579 C C . THR A 1 196 ? -9.879 -19.861 -7.112 1.00 43.88 196 THR A C 1
ATOM 1581 O O . THR A 1 196 ? -10.582 -20.665 -7.704 1.00 43.88 196 THR A O 1
ATOM 1584 N N . ASP A 1 197 ? -9.779 -19.870 -5.784 1.00 44.47 197 ASP A N 1
ATOM 1585 C CA . ASP A 1 197 ? -10.638 -20.722 -4.972 1.00 44.47 197 ASP A CA 1
ATOM 1586 C C . ASP A 1 197 ? -10.970 -20.064 -3.638 1.00 44.47 197 ASP A C 1
ATOM 1588 O O . ASP A 1 197 ? -10.107 -19.729 -2.829 1.00 44.47 197 ASP A O 1
ATOM 1592 N N . SER A 1 198 ? -12.273 -19.851 -3.454 1.00 44.97 198 SER A N 1
ATOM 1593 C CA . SER A 1 198 ? -12.992 -19.612 -2.201 1.00 44.97 198 SER A CA 1
ATOM 1594 C C . SER A 1 198 ? -12.152 -19.754 -0.916 1.00 44.97 198 SER A C 1
ATOM 1596 O O . SER A 1 198 ? -12.200 -20.763 -0.212 1.00 44.97 198 SER A O 1
ATOM 1598 N N . PHE A 1 199 ? -11.403 -18.707 -0.549 1.00 50.34 199 PHE A N 1
ATOM 1599 C CA . PHE A 1 199 ? -10.716 -18.661 0.742 1.00 50.34 199 PHE A CA 1
ATOM 1600 C C . PHE A 1 199 ? -11.750 -18.423 1.846 1.00 50.34 199 PHE A C 1
ATOM 1602 O O . PHE A 1 199 ? -11.957 -17.305 2.320 1.00 50.34 199 PHE A O 1
ATOM 1609 N N . VAL A 1 200 ? -12.435 -19.491 2.243 1.00 54.09 200 VAL A N 1
ATOM 1610 C CA . VAL A 1 200 ? -13.237 -19.519 3.461 1.00 54.09 200 VAL A CA 1
ATOM 1611 C C . VAL A 1 200 ? -12.257 -19.692 4.613 1.00 54.09 200 VAL A C 1
ATOM 1613 O O . VAL A 1 200 ? -11.533 -20.686 4.677 1.00 54.09 200 VAL A O 1
ATOM 1616 N N . ASN A 1 201 ? -12.206 -18.720 5.522 1.00 56.62 201 ASN A N 1
ATOM 1617 C CA . ASN A 1 201 ? -11.383 -18.810 6.720 1.00 56.62 201 ASN A CA 1
ATOM 1618 C C . ASN A 1 201 ? -11.788 -20.059 7.532 1.00 56.62 201 ASN A C 1
ATOM 1620 O O . ASN A 1 201 ? -12.849 -20.084 8.149 1.00 56.62 201 ASN A O 1
ATOM 1624 N N . LYS A 1 202 ? -10.953 -21.108 7.526 1.00 67.38 202 LYS A N 1
ATOM 1625 C CA . LYS A 1 202 ? -11.194 -22.365 8.263 1.00 67.38 202 LYS A CA 1
ATOM 1626 C C . LYS A 1 202 ? -10.762 -22.289 9.739 1.00 67.38 202 LYS A C 1
ATOM 1628 O O . LYS A 1 202 ? -10.653 -23.324 10.399 1.00 67.38 202 LYS A O 1
ATOM 1633 N N . LEU A 1 203 ? -10.484 -21.094 10.269 1.00 59.88 203 LEU A N 1
ATOM 1634 C CA . LEU A 1 203 ? -10.226 -20.905 11.695 1.00 59.88 203 LEU A CA 1
ATOM 1635 C C . LEU A 1 203 ? -11.543 -20.992 12.470 1.00 59.88 203 LEU A C 1
ATOM 1637 O O . LEU A 1 203 ? -12.400 -20.125 12.356 1.00 59.88 203 LEU A O 1
ATOM 1641 N N . ASP A 1 204 ? -11.682 -22.031 13.288 1.00 62.53 204 ASP A N 1
ATOM 1642 C CA . ASP A 1 204 ? -12.774 -22.172 14.249 1.00 62.53 204 ASP A CA 1
ATOM 1643 C C . ASP A 1 204 ? -12.547 -21.208 15.434 1.00 62.53 204 ASP A C 1
ATOM 1645 O O . ASP A 1 204 ? -11.620 -21.432 16.230 1.00 62.53 204 ASP A O 1
ATOM 1649 N N . PRO A 1 205 ? -13.365 -20.147 15.603 1.00 61.47 205 PRO A N 1
ATOM 1650 C CA . PRO A 1 205 ? -13.173 -19.161 16.668 1.00 61.47 205 PRO A CA 1
ATOM 1651 C C . PRO A 1 205 ? -13.203 -19.786 18.067 1.00 61.47 205 PRO A C 1
ATOM 1653 O O . PRO A 1 205 ? -12.507 -19.315 18.969 1.00 61.47 205 PRO A O 1
ATOM 1656 N N . SER A 1 206 ? -13.944 -20.887 18.245 1.00 73.56 206 SER A N 1
ATOM 1657 C CA . SER A 1 206 ? -14.052 -21.592 19.529 1.00 73.56 206 SER A CA 1
ATOM 1658 C C . SER A 1 206 ? -12.760 -22.319 19.926 1.00 73.56 206 SER A C 1
ATOM 1660 O O . SER A 1 206 ? -12.497 -22.541 21.112 1.00 73.56 206 SER A O 1
ATOM 1662 N N . LYS A 1 207 ? -11.913 -22.656 18.944 1.00 69.50 207 LYS A N 1
ATOM 1663 C CA . LYS A 1 207 ? -10.611 -23.300 19.171 1.00 69.50 207 LYS A CA 1
ATOM 1664 C C . LYS A 1 207 ? -9.491 -22.291 19.398 1.00 69.50 207 LYS A C 1
ATOM 1666 O O . LYS A 1 207 ? -8.550 -22.616 20.123 1.00 69.50 207 LYS A O 1
ATOM 1671 N N . VAL A 1 208 ? -9.606 -21.097 18.815 1.00 59.00 208 VAL A N 1
ATOM 1672 C CA . VAL A 1 208 ? -8.607 -20.020 18.914 1.00 59.00 208 VAL A CA 1
ATOM 1673 C C . VAL A 1 208 ? -8.800 -19.192 20.188 1.00 59.00 208 VAL A C 1
ATOM 1675 O O . VAL A 1 208 ? -7.839 -18.952 20.916 1.00 59.00 208 VAL A O 1
ATOM 1678 N N . PHE A 1 209 ? -10.039 -18.832 20.533 1.00 60.06 209 PHE A N 1
ATOM 1679 C CA . PHE A 1 209 ? -10.354 -18.053 21.733 1.00 60.06 209 PHE A CA 1
ATOM 1680 C C . PHE A 1 209 ? -10.900 -18.960 22.840 1.00 60.06 209 PHE A C 1
ATOM 1682 O O . PHE A 1 209 ? -12.090 -18.958 23.155 1.00 60.06 209 PHE A O 1
ATOM 1689 N N . LYS A 1 210 ? -10.024 -19.757 23.467 1.00 53.09 210 LYS A N 1
ATOM 1690 C CA . LYS A 1 210 ? -10.373 -20.508 24.687 1.00 53.09 210 LYS A CA 1
ATOM 1691 C C . LYS A 1 210 ? -10.508 -19.559 25.881 1.00 53.09 210 LYS A C 1
ATOM 1693 O O . LYS A 1 210 ? -9.659 -19.524 26.770 1.00 53.09 210 LYS A O 1
ATOM 1698 N N . SER A 1 211 ? -11.608 -18.819 25.933 1.00 48.69 211 SER A N 1
ATOM 1699 C CA . SER A 1 211 ? -12.009 -18.039 27.101 1.00 48.69 211 SER A CA 1
ATOM 1700 C C . SER A 1 211 ? -12.500 -18.990 28.195 1.00 48.69 211 SER A C 1
ATOM 1702 O O . SER A 1 211 ? -13.677 -19.339 28.261 1.00 48.69 211 SER A O 1
ATOM 1704 N N . LYS A 1 212 ? -11.602 -19.431 29.085 1.00 46.84 212 LYS A N 1
ATOM 1705 C CA . LYS A 1 212 ? -11.979 -20.071 30.358 1.00 46.84 212 LYS A CA 1
ATOM 1706 C C . LYS A 1 212 ? -12.527 -19.017 31.328 1.00 46.84 212 LYS A C 1
ATOM 1708 O O . LYS A 1 212 ? -11.917 -18.752 32.357 1.00 46.84 212 LYS A O 1
ATOM 1713 N N . ASN A 1 213 ? -13.700 -18.456 31.049 1.00 45.41 213 ASN A N 1
ATOM 1714 C CA . ASN A 1 213 ? -14.450 -17.741 32.079 1.00 45.41 213 ASN A CA 1
ATOM 1715 C C . ASN A 1 213 ? -15.321 -18.741 32.838 1.00 45.41 213 ASN A C 1
ATOM 1717 O O . ASN A 1 213 ? -16.508 -18.917 32.579 1.00 45.41 213 ASN A O 1
ATOM 1721 N N . LYS A 1 214 ? -14.687 -19.406 33.813 1.00 41.06 214 LYS A N 1
ATOM 1722 C CA . LYS A 1 214 ? -15.398 -19.932 34.978 1.00 41.06 214 LYS A CA 1
ATOM 1723 C C . LYS A 1 214 ? -16.029 -18.720 35.659 1.00 41.06 214 LYS A C 1
ATOM 1725 O O . LYS A 1 214 ? -15.319 -17.900 36.236 1.00 41.06 214 LYS A O 1
ATOM 1730 N N . ILE A 1 215 ? -17.350 -18.612 35.573 1.00 38.66 215 ILE A N 1
ATOM 1731 C CA . ILE A 1 215 ? -18.137 -17.736 36.436 1.00 38.66 215 ILE A CA 1
ATOM 1732 C C . ILE A 1 215 ? -17.850 -18.186 37.872 1.00 38.66 215 ILE A C 1
ATOM 1734 O O . ILE A 1 215 ? -18.383 -19.183 38.351 1.00 38.66 215 ILE A O 1
ATOM 1738 N N . VAL A 1 216 ? -16.943 -17.481 38.540 1.00 39.94 216 VAL A N 1
ATOM 1739 C CA . VAL A 1 216 ? -16.840 -17.481 39.993 1.00 39.94 216 VAL A CA 1
ATOM 1740 C C . VAL A 1 216 ? -17.393 -16.133 40.406 1.00 39.94 216 VAL A C 1
ATOM 1742 O O . VAL A 1 216 ? -16.798 -15.097 40.133 1.00 39.94 216 VAL A O 1
ATOM 1745 N N . ILE A 1 217 ? -18.567 -16.162 41.023 1.00 45.12 217 ILE A N 1
ATOM 1746 C CA . ILE A 1 217 ? -19.103 -15.058 41.808 1.00 45.12 217 ILE A CA 1
ATOM 1747 C C . ILE A 1 217 ? -18.542 -15.256 43.222 1.00 45.12 217 ILE A C 1
ATOM 1749 O O . ILE A 1 217 ? -18.967 -16.201 43.888 1.00 45.12 217 ILE A O 1
ATOM 1753 N N . PRO A 1 218 ? -17.634 -14.408 43.738 1.00 40.03 218 PRO A N 1
ATOM 1754 C CA . PRO A 1 218 ? -17.440 -14.306 45.172 1.00 40.03 218 PRO A CA 1
ATOM 1755 C C . PRO A 1 218 ? -17.960 -12.952 45.662 1.00 40.03 218 PRO A C 1
ATOM 1757 O O . PRO A 1 218 ? -17.520 -11.883 45.238 1.00 40.03 218 PRO A O 1
ATOM 1760 N N . LYS A 1 219 ? -18.933 -13.024 46.575 1.00 43.19 219 LYS A N 1
ATOM 1761 C CA . LYS A 1 219 ? -19.537 -11.894 47.291 1.00 43.19 219 LYS A CA 1
ATOM 1762 C C . LYS A 1 219 ? -18.467 -10.995 47.928 1.00 43.19 219 LYS A C 1
ATOM 1764 O O . LYS A 1 219 ? -17.552 -11.470 48.599 1.00 43.19 219 LYS A O 1
ATOM 1769 N N . LYS A 1 220 ? -18.635 -9.682 47.752 1.00 44.78 220 LYS A N 1
ATOM 1770 C CA . LYS A 1 220 ? -17.811 -8.622 48.345 1.00 44.78 220 LYS A CA 1
ATOM 1771 C C . LYS A 1 220 ? -18.073 -8.511 49.857 1.00 44.78 220 LYS A C 1
ATOM 1773 O O . LYS A 1 220 ? -19.219 -8.506 50.295 1.00 44.78 220 LYS A O 1
ATOM 1778 N N . LYS A 1 221 ? -16.976 -8.443 50.616 1.00 41.00 221 LYS A N 1
ATOM 1779 C CA . LYS A 1 221 ? -16.855 -8.358 52.082 1.00 41.00 221 LYS A CA 1
ATOM 1780 C C . LYS A 1 221 ? -17.458 -7.076 52.680 1.00 41.00 221 LYS A C 1
ATOM 1782 O O . LYS A 1 221 ? -17.250 -5.998 52.131 1.00 41.00 221 LYS A O 1
ATOM 1787 N N . GLY A 1 222 ? -18.049 -7.206 53.870 1.00 49.16 222 GLY A N 1
ATOM 1788 C CA . GLY A 1 222 ? -18.076 -6.184 54.930 1.00 49.16 222 GLY A CA 1
ATOM 1789 C C . GLY A 1 222 ? -17.288 -6.691 56.159 1.00 49.16 222 GLY A C 1
ATOM 1790 O O . GLY A 1 222 ? -17.093 -7.906 56.259 1.00 49.16 222 GLY A O 1
ATOM 1791 N N . PRO A 1 223 ? -16.761 -5.826 57.050 1.00 41.06 223 PRO A N 1
ATOM 1792 C CA . PRO A 1 223 ? -15.646 -6.187 57.927 1.00 41.06 223 PRO A CA 1
ATOM 1793 C C . PRO A 1 223 ? -16.028 -6.548 59.381 1.00 41.06 223 PRO A C 1
ATOM 1795 O O . PRO A 1 223 ? -16.789 -5.833 60.016 1.00 41.06 223 PRO A O 1
ATOM 1798 N N . VAL A 1 224 ? -15.363 -7.605 59.885 1.00 40.41 224 VAL A N 1
ATOM 1799 C CA . VAL A 1 224 ? -14.624 -7.707 61.173 1.00 40.41 224 VAL A CA 1
ATOM 1800 C C . VAL A 1 224 ? -15.430 -7.688 62.496 1.00 40.41 224 VAL A C 1
ATOM 1802 O O . VAL A 1 224 ? -15.844 -6.633 62.946 1.00 40.41 224 VAL A O 1
ATOM 1805 N N . GLN A 1 225 ? -15.568 -8.842 63.180 1.00 51.12 225 GLN A N 1
ATOM 1806 C CA . GLN A 1 225 ? -14.787 -9.286 64.371 1.00 51.12 225 GLN A CA 1
ATOM 1807 C C . GLN A 1 225 ? -15.306 -10.643 64.936 1.00 51.12 225 GLN A C 1
ATOM 1809 O O . GLN A 1 225 ? -16.499 -10.915 64.816 1.00 51.12 225 GLN A O 1
ATOM 1814 N N . PRO A 1 226 ? -14.451 -11.510 65.534 1.00 38.69 226 PRO A N 1
ATOM 1815 C CA . PRO A 1 226 ? -14.829 -12.849 66.013 1.00 38.69 226 PRO A CA 1
ATOM 1816 C C . PRO A 1 226 ? -14.757 -13.016 67.549 1.00 38.69 226 PRO A C 1
ATOM 1818 O O . PRO A 1 226 ? -13.964 -12.334 68.188 1.00 38.69 226 PRO A O 1
ATOM 1821 N N . ALA A 1 227 ? -15.501 -13.982 68.115 1.00 43.28 227 ALA A N 1
ATOM 1822 C CA . ALA A 1 227 ? -15.028 -14.989 69.096 1.00 43.28 227 ALA A CA 1
ATOM 1823 C C . ALA A 1 227 ? -16.175 -15.667 69.886 1.00 43.28 227 ALA A C 1
ATOM 1825 O O . ALA A 1 227 ? -16.979 -14.984 70.506 1.00 43.28 227 ALA A O 1
ATOM 1826 N N . GLY A 1 228 ? -16.134 -17.011 69.939 1.00 40.06 228 GLY A N 1
ATOM 1827 C CA . GLY A 1 228 ? -16.720 -17.888 70.977 1.00 40.06 228 GLY A CA 1
ATOM 1828 C C . GLY A 1 228 ? -18.246 -18.075 70.944 1.00 40.06 228 GLY A C 1
ATOM 1829 O O . GLY A 1 228 ? -18.985 -17.132 70.745 1.00 40.06 228 GLY A O 1
ATOM 1830 N N . GLY A 1 229 ? -18.847 -19.247 71.141 1.00 38.62 229 GLY A N 1
ATOM 1831 C CA . GLY A 1 229 ? -18.364 -20.563 71.534 1.00 38.62 229 GLY A CA 1
ATOM 1832 C C . GLY A 1 229 ? -19.530 -21.366 72.143 1.00 38.62 229 GLY A C 1
ATOM 1833 O O . GLY A 1 229 ? -20.155 -20.900 73.080 1.00 38.62 229 GLY A O 1
ATOM 1834 N N . GLN A 1 230 ? -19.743 -22.580 71.620 1.00 49.50 230 GLN A N 1
ATOM 1835 C CA . GLN A 1 230 ? -20.238 -23.801 72.290 1.00 49.50 230 GLN A CA 1
ATOM 1836 C C . GLN A 1 230 ? -21.685 -23.973 72.824 1.00 49.50 230 GLN A C 1
ATOM 1838 O O . GLN A 1 230 ? -22.169 -23.208 73.645 1.00 49.50 230 GLN A O 1
ATOM 1843 N N . LYS A 1 231 ? -22.194 -25.192 72.512 1.00 40.34 231 LYS A N 1
ATOM 1844 C CA . LYS A 1 231 ? -23.204 -26.047 73.200 1.00 40.34 231 LYS A CA 1
ATOM 1845 C C . LYS A 1 231 ? -24.659 -25.558 73.118 1.00 40.34 231 LYS A C 1
ATOM 1847 O O . LYS A 1 231 ? -24.923 -24.388 73.294 1.00 40.34 231 LYS A O 1
ATOM 1852 N N . GLY A 1 232 ? -25.684 -26.373 72.872 1.00 41.25 232 GLY A N 1
ATOM 1853 C CA . GLY A 1 232 ? -25.928 -27.811 73.038 1.00 41.25 232 GLY A CA 1
ATOM 1854 C C . GLY A 1 232 ? -27.465 -28.026 73.149 1.00 41.25 232 GLY A C 1
ATOM 1855 O O . GLY A 1 232 ? -28.184 -27.035 73.137 1.00 41.25 232 GLY A O 1
ATOM 1856 N N . PRO A 1 233 ? -27.985 -29.268 73.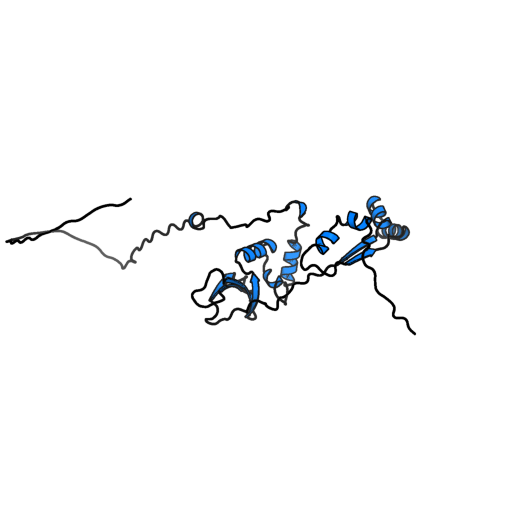211 1.00 52.31 233 PRO A N 1
ATOM 1857 C CA . PRO A 1 233 ? -29.122 -29.733 72.387 1.00 52.31 233 PRO A CA 1
ATOM 1858 C C . PRO A 1 233 ? -30.381 -30.188 73.180 1.00 52.31 233 PRO A C 1
ATOM 1860 O O . PRO A 1 233 ? -30.468 -29.926 74.374 1.00 52.31 233 PRO A O 1
ATOM 1863 N N . SER A 1 234 ? -31.272 -30.959 72.513 1.00 45.44 234 SER A N 1
ATOM 1864 C CA . SER A 1 234 ? -32.451 -31.763 72.970 1.00 45.44 234 SER A CA 1
ATOM 1865 C C . SER A 1 234 ? -33.821 -31.136 72.640 1.00 45.44 234 SER A C 1
ATOM 1867 O O . SER A 1 234 ? -33.953 -29.925 72.706 1.00 45.44 234 SER A O 1
ATOM 1869 N N . GLY A 1 235 ? -34.892 -31.828 72.226 1.00 45.09 235 GLY A N 1
ATOM 1870 C CA . GLY A 1 235 ? -35.264 -33.246 72.086 1.00 45.09 235 GLY A CA 1
ATOM 1871 C C . GLY A 1 235 ? -36.796 -33.346 71.794 1.00 45.09 235 GLY A C 1
ATOM 1872 O O . GLY A 1 235 ? -37.457 -32.313 71.844 1.00 45.09 235 GLY A O 1
ATOM 1873 N N . PRO A 1 236 ? -37.370 -34.526 71.456 1.00 55.66 236 PRO A N 1
ATOM 1874 C CA . PRO A 1 236 ? -38.503 -34.685 70.511 1.00 55.66 236 PRO A CA 1
ATOM 1875 C C . PRO A 1 236 ? -39.788 -35.367 71.066 1.00 55.66 236 PRO A C 1
ATOM 1877 O O . PRO A 1 236 ? -39.785 -35.870 72.184 1.00 55.66 236 PRO A O 1
ATOM 1880 N N . SER A 1 237 ? -40.876 -35.432 70.271 1.00 46.69 237 SER A N 1
ATOM 1881 C CA . SER A 1 237 ? -42.017 -36.410 70.283 1.00 46.69 237 SER A CA 1
ATOM 1882 C C . SER A 1 237 ? -43.154 -35.868 69.380 1.00 46.69 237 SER A C 1
ATOM 1884 O O . SER A 1 237 ? -43.276 -34.657 69.269 1.00 46.69 237 SER A O 1
ATOM 1886 N N . GLY A 1 238 ? -44.017 -36.588 68.648 1.00 45.44 238 GLY A N 1
ATOM 1887 C CA . GLY A 1 238 ? -44.350 -37.999 68.409 1.00 45.44 238 GLY A CA 1
ATOM 1888 C C . GLY A 1 238 ? -45.459 -38.074 67.307 1.00 45.44 238 GLY A C 1
ATOM 1889 O O . GLY A 1 238 ? -45.932 -37.021 66.880 1.00 45.44 238 GLY A O 1
ATOM 1890 N N . PRO A 1 239 ? -45.852 -39.266 66.799 1.00 53.75 239 PRO A N 1
ATOM 1891 C CA . PRO A 1 239 ? -46.493 -39.461 65.476 1.00 53.75 239 PRO A CA 1
ATOM 1892 C C . PRO A 1 239 ? -47.950 -39.994 65.516 1.00 53.75 239 PRO A C 1
ATOM 1894 O O . PRO A 1 239 ? -48.389 -40.451 66.567 1.00 53.75 239 PRO A O 1
ATOM 1897 N N . SER A 1 240 ? -48.682 -40.027 64.378 1.00 49.50 240 SER A N 1
ATOM 1898 C CA . SER A 1 240 ? -49.666 -41.099 64.024 1.00 49.50 240 SER A CA 1
ATOM 1899 C C . SER A 1 240 ? -50.450 -40.902 62.694 1.00 49.50 240 SER A C 1
ATOM 1901 O O . SER A 1 240 ? -51.045 -39.856 62.478 1.00 49.50 240 SER A O 1
ATOM 1903 N N . THR A 1 241 ? -50.504 -41.987 61.882 1.00 49.28 241 THR A N 1
ATOM 1904 C CA . THR A 1 241 ? -51.649 -42.570 61.101 1.00 49.28 241 THR A CA 1
ATOM 1905 C C . THR A 1 241 ? -52.346 -41.771 59.972 1.00 49.28 241 THR A C 1
ATOM 1907 O O . THR A 1 241 ? -52.513 -40.574 60.100 1.00 49.28 241 THR A O 1
ATOM 1910 N N . SER A 1 242 ? -52.966 -42.301 58.900 1.00 47.44 242 SER A N 1
ATOM 1911 C CA . SER A 1 242 ? -52.931 -43.505 58.024 1.00 47.44 242 SER A CA 1
ATOM 1912 C C . SER A 1 242 ? -54.191 -43.459 57.110 1.00 47.44 242 SER A C 1
ATOM 1914 O O . SER A 1 242 ? -55.216 -42.997 57.602 1.00 47.44 242 SER A O 1
ATOM 1916 N N . SER A 1 243 ? -54.146 -43.994 55.868 1.00 48.72 243 SER A N 1
ATOM 1917 C CA . SER A 1 243 ? -55.244 -44.425 54.921 1.00 48.72 243 SER A CA 1
ATOM 1918 C C . SER A 1 243 ? -55.056 -43.819 53.503 1.00 48.72 243 SER A C 1
ATOM 1920 O O . SER A 1 243 ? -54.825 -42.625 53.411 1.00 48.72 243 SER A O 1
ATOM 1922 N N . THR A 1 244 ? -54.912 -44.498 52.343 1.00 45.09 244 THR A N 1
ATOM 1923 C CA . THR A 1 244 ? -55.417 -45.714 51.628 1.00 45.09 244 THR A CA 1
ATOM 1924 C C . THR A 1 244 ? -56.532 -45.428 50.597 1.00 45.09 244 THR A C 1
ATOM 1926 O O . THR A 1 244 ? -57.635 -45.083 50.997 1.00 45.09 244 THR A O 1
ATOM 1929 N N . SER A 1 245 ? -56.248 -45.654 49.292 1.00 50.41 245 SER A N 1
ATOM 1930 C CA . SER A 1 245 ? -57.105 -46.144 48.155 1.00 50.41 245 SER A CA 1
ATOM 1931 C C . SER A 1 245 ? -56.542 -45.604 46.806 1.00 50.41 245 SER A C 1
ATOM 1933 O O . SER A 1 245 ? -56.249 -44.420 46.740 1.00 50.41 245 SER A O 1
ATOM 1935 N N . LYS A 1 246 ? -56.100 -46.328 45.750 1.00 44.34 246 LYS A N 1
ATOM 1936 C CA . LYS A 1 246 ? -56.512 -47.466 44.866 1.00 44.34 246 LYS A CA 1
ATOM 1937 C C . LYS A 1 246 ? -57.545 -47.145 43.754 1.00 44.34 246 LYS A C 1
ATOM 1939 O O . LYS A 1 246 ? -58.711 -46.961 44.074 1.00 44.34 246 LYS A O 1
ATOM 1944 N N . SER A 1 247 ? -57.122 -47.219 42.472 1.00 50.41 247 SER A N 1
ATOM 1945 C CA . SER A 1 247 ? -57.828 -47.726 41.243 1.00 50.41 247 SER A CA 1
ATOM 1946 C C . SER A 1 247 ? -57.038 -47.329 39.955 1.00 50.41 247 SER A C 1
ATOM 1948 O O . SER A 1 247 ? -56.636 -46.179 39.847 1.00 50.41 247 SER A O 1
ATOM 1950 N N . SER A 1 248 ? -56.454 -48.268 39.171 1.00 51.81 248 SER A N 1
ATOM 1951 C CA . SER A 1 248 ? -56.916 -48.931 37.901 1.00 51.81 248 SER A CA 1
ATOM 1952 C C . SER A 1 248 ? -57.023 -47.989 36.672 1.00 51.81 248 SER A C 1
ATOM 1954 O O . SER A 1 248 ? -57.550 -46.905 36.836 1.00 51.81 248 SER A O 1
ATOM 1956 N N . SER A 1 249 ? -56.646 -48.267 35.407 1.00 53.16 249 SER A N 1
ATOM 1957 C CA . SER A 1 249 ? -56.269 -49.476 34.634 1.00 53.16 249 SER A CA 1
ATOM 1958 C C . SER A 1 249 ? -55.992 -49.116 33.143 1.00 53.16 249 SER A C 1
ATOM 1960 O O . SER A 1 249 ? -56.604 -48.174 32.655 1.00 53.16 249 SER A O 1
ATOM 1962 N N . GLY A 1 250 ? -55.222 -49.954 32.417 1.00 49.69 250 GLY A N 1
ATOM 1963 C CA . GLY A 1 250 ? -55.309 -50.228 30.952 1.00 49.69 250 GLY A CA 1
ATOM 1964 C C . GLY A 1 250 ? -54.434 -49.350 30.031 1.00 49.69 250 GLY A C 1
ATOM 1965 O O . GLY A 1 250 ? -54.569 -48.140 30.082 1.00 49.69 250 GLY A O 1
ATOM 1966 N N . SER A 1 251 ? -53.444 -49.800 29.240 1.00 51.69 251 SER A N 1
ATOM 1967 C CA . SER A 1 251 ? -53.213 -50.933 28.301 1.00 51.69 251 SER A CA 1
ATOM 1968 C C . SER A 1 251 ? -53.188 -50.433 26.842 1.00 51.69 251 SER A C 1
ATOM 1970 O O . SER A 1 251 ? -54.137 -49.788 26.409 1.00 51.69 251 SER A O 1
ATOM 1972 N N . GLY A 1 252 ? -52.134 -50.780 26.083 1.00 50.09 252 GLY A N 1
ATOM 1973 C CA . GLY A 1 252 ? -52.129 -50.734 24.611 1.00 50.09 252 GLY A CA 1
ATOM 1974 C C . GLY A 1 252 ? -50.859 -50.176 23.947 1.00 50.09 252 GLY A C 1
ATOM 1975 O O . GLY A 1 252 ? -50.758 -48.980 23.718 1.00 50.09 252 GLY A O 1
ATOM 1976 N N . ASN A 1 253 ? -49.930 -51.060 23.572 1.00 41.97 253 ASN A N 1
ATOM 1977 C CA . ASN A 1 253 ? -48.945 -50.881 22.480 1.00 41.97 253 ASN A CA 1
ATOM 1978 C C . ASN A 1 253 ? -49.468 -51.712 21.265 1.00 41.97 253 ASN A C 1
ATOM 1980 O O . ASN A 1 253 ? -50.335 -52.554 21.535 1.00 41.97 253 ASN A O 1
ATOM 1984 N N . PRO A 1 254 ? -49.009 -51.606 19.983 1.00 57.78 254 PRO A N 1
ATOM 1985 C CA . PRO A 1 254 ? -47.594 -51.741 19.595 1.00 57.78 254 PRO A CA 1
ATOM 1986 C C . PRO A 1 254 ? -47.107 -51.044 18.282 1.00 57.78 254 PRO A C 1
ATOM 1988 O O . PRO A 1 254 ? -47.848 -50.482 17.481 1.00 57.78 254 PRO A O 1
ATOM 1991 N N . THR A 1 255 ? -45.791 -51.177 18.108 1.00 47.75 255 THR A N 1
ATOM 1992 C CA . THR A 1 255 ? -44.825 -51.021 16.998 1.00 47.75 255 THR A CA 1
ATOM 1993 C C . THR A 1 255 ? -45.29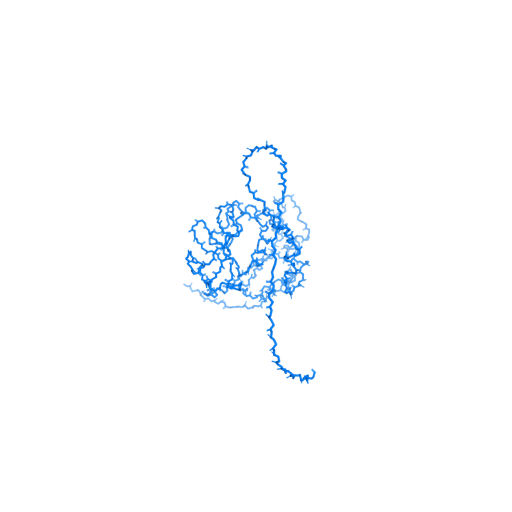7 -51.094 15.530 1.00 47.75 255 THR A C 1
ATOM 1995 O O . THR A 1 255 ? -46.047 -51.995 15.153 1.00 47.75 255 THR A O 1
ATOM 1998 N N . ARG A 1 256 ? -44.674 -50.288 14.643 1.00 50.91 256 ARG A N 1
ATOM 1999 C CA . ARG A 1 256 ? -44.472 -50.640 13.220 1.00 50.91 256 ARG A CA 1
ATOM 2000 C C . ARG A 1 256 ? -43.228 -49.968 12.597 1.00 50.91 256 ARG A C 1
ATOM 2002 O O . ARG A 1 256 ? -43.178 -48.745 12.539 1.00 50.91 256 ARG A O 1
ATOM 2009 N N . LYS A 1 257 ? -42.383 -50.836 12.016 1.00 53.47 257 LYS A N 1
ATOM 2010 C CA . LYS A 1 257 ? -41.208 -50.654 11.134 1.00 53.47 257 LYS A CA 1
ATOM 2011 C C . LYS A 1 257 ? -39.892 -50.210 11.764 1.00 53.47 257 LYS A C 1
ATOM 2013 O O . LYS A 1 257 ? -39.839 -49.112 12.345 1.00 53.47 257 LYS A O 1
#

Secondary structure (DSSP, 8-state):
--------------HHHHHHTTTHHHHHHHSTTEEEEEEEEPPPPPHHHHHHHHHHHTSPPPHHHHHHHHH---EEEEEEE-----S-PPPPP-SSTT-EEEEEE-GGGTEEEEEEESSSSS--GGGEEEEEEETT--EEEEESSHHHHHHHHHHTTT-TTGGGGGSTT---HHHHHHHHHHS-S---GGG-----S-------HHHH----------PPP------------------------------------

Solvent-accessible surface area (backbone atoms only — not comparable to full-atom values): 17131 Å² total; per-residue (Å²): 133,86,81,92,82,80,86,89,80,82,88,74,82,52,75,64,56,44,61,74,54,70,42,50,65,59,54,47,70,70,34,88,45,46,40,73,77,43,73,47,76,39,71,47,45,54,70,66,58,54,51,51,49,25,64,74,67,75,46,84,73,55,68,67,60,49,51,44,28,56,67,32,53,52,68,48,77,49,67,42,71,54,74,81,71,57,87,73,61,75,81,73,85,49,100,48,79,55,27,51,77,43,83,75,40,56,63,91,77,64,26,32,35,27,43,34,25,70,45,50,82,84,63,53,82,83,47,33,32,31,30,37,32,40,82,87,71,49,78,31,77,72,31,65,40,71,69,57,44,51,49,50,38,58,75,51,69,67,45,74,67,54,72,31,65,68,39,99,85,40,57,52,74,70,40,47,51,52,51,62,71,66,48,66,78,79,74,72,68,91,78,68,79,79,80,93,61,89,84,69,82,84,74,56,63,75,75,73,59,73,75,84,75,73,88,73,87,76,85,84,86,83,86,89,88,90,82,88,80,85,87,84,88,90,85,91,88,87,87,83,90,89,90,92,88,93,83,90,83,88,90,86,85,87,89,86,134

pLDDT: mean 72.69, std 21.12, range [31.02, 96.81]

Foldseek 3Di:
DDDDDDDDDDDDPDVVVCVVVVNVLVVQVPDPQKADWDKAWDPADDPVNQVVVCVVVVHHDPPVVNVVSNVTVDMDTDIDGHPPPPVPPDDFDDPDQQKDWDFPDCLVVQWTWIWIQRGHPPGDPQRIFIWTQGPVRDTFGDGSDPVSVVVQCVVLVVQRPSCQCRPPVRDDPVSVVVCVVPVPPDDDCVVDPDDPDDPDPPDDVCVVDVPPPPPDDDDDDDDDDDDDDDDDDDDDDDDDDDDDDDDDDDDDDDDDD

Sequence (257 aa):
MEEEASSPGLGCSKPHLEKLTLGITRILESSPGVTEVTIIEKPPAERHMISSWEQKNNCVMPEDVKNFYLMTNGFHMTWSVKLDASDDQPEKPHFDSRSVIFELDSCNGSGKVCLVYKSGKPALAEDTEIWFLDRALYWHFLTDTFTAYYRLLITHLGLPQWQYAFTSYGISPQAKQWFSMYKPITYNTNLLTEETDSFVNKLDPSKVFKSKNKIVIPKKKGPVQPAGGQKGPSGPSGPSTSSTSKSSSGSGNPTRK

Mean predicted aligned error: 20.11 Å

Radius of gyration: 37.93 Å; Cα contacts (8 Å, |Δi|>4): 216; chains: 1; bounding box: 90×80×118 Å